Protein AF-A0A7R9PSK3-F1 (afdb_monomer_lite)

Secondary structure (DSSP, 8-state):
---------------------------------------TT--------------HHHHSPPPPHHHHHHHHHHHHHHHHHTHHHHHHTT-HHHHHHHHHHHHHHS-HHHHHHHHHHHHHTHHHHHHHHHHHHHHHHHHHTT-SPPPTTS--SS-HHHHHHHHHHHHHHHHHT-GGGHHHHHHHHHH-S---HHHHHHHHHHHHSTTTHHHHHHHHHHHHHH-GGGHHHHHHHHHHGGG-SSHHHHHHHHHHHHHHHHT--

Organism: Timema genevievae (NCBI:txid629358)

Foldseek 3Di:
DDDDDDDDPPPDDPPPPPDDPDDDDDDDDDDDDDDDDDDPDDPPPPPPPPPPPPPVVVVDDPDDPVVVVVVVLVVLVVLLVCCVVCVVVVNNVVSLVVLLVCLQQDDPVSVVSSLVSCLVCVPVCVVSLLSNLVSLVCVLVPVDDHPPVSDDPDRSVVSNQVSLLSSLVSLLVDPVSLVVNLVSLLSRPDQDPVNLVVLLVQCLDPVRVLSSLVSLLVCLVNPVVCNVVSLVSLVVQCPHPDPVSNVSSVVSVVVVVVPDD

Radius of gyration: 31.49 Å; chains: 1; bounding box: 76×63×96 Å

InterPro domains:
  IPR021850 Symplekin/Pta1 [PTHR15245] (22-257)

Structure (mmCIF, N/CA/C/O backbone):
data_AF-A0A7R9PSK3-F1
#
_entry.id   AF-A0A7R9PSK3-F1
#
loop_
_atom_site.group_PDB
_atom_site.id
_atom_site.type_symbol
_atom_site.label_atom_id
_atom_site.label_alt_id
_atom_site.label_comp_id
_atom_site.label_asym_id
_atom_site.label_entity_id
_atom_site.label_seq_id
_atom_site.pdbx_PDB_ins_code
_atom_site.Cartn_x
_atom_site.Cartn_y
_atom_site.Cartn_z
_atom_site.occupancy
_atom_site.B_iso_or_equiv
_atom_site.auth_seq_id
_atom_site.auth_comp_id
_atom_site.auth_asym_id
_atom_site.auth_atom_id
_atom_site.pdbx_PDB_model_num
ATOM 1 N N . MET A 1 1 ? 3.365 -49.401 -71.410 1.00 36.75 1 MET A N 1
ATOM 2 C CA . MET A 1 1 ? 4.688 -49.203 -72.045 1.00 36.75 1 MET A CA 1
ATOM 3 C C . MET A 1 1 ? 4.813 -47.707 -72.251 1.00 36.75 1 MET A C 1
ATOM 5 O O . MET A 1 1 ? 3.937 -47.178 -72.909 1.00 36.75 1 MET A O 1
ATOM 9 N N . SER A 1 2 ? 5.701 -46.922 -71.661 1.00 36.97 2 SER A N 1
ATOM 10 C CA . SER A 1 2 ? 7.010 -47.064 -71.005 1.00 36.97 2 SER A CA 1
ATOM 11 C C . SER A 1 2 ? 7.086 -45.846 -70.053 1.00 36.97 2 SER A C 1
ATOM 13 O O . SER A 1 2 ? 6.572 -44.799 -70.428 1.00 36.97 2 SER A O 1
ATOM 15 N N . SER A 1 3 ? 7.407 -45.943 -68.760 1.00 32.38 3 SER A N 1
ATOM 16 C CA . SER A 1 3 ? 8.751 -46.052 -68.151 1.00 32.38 3 SER A CA 1
ATOM 17 C C . SER A 1 3 ? 9.783 -45.046 -68.683 1.00 32.38 3 SER A C 1
ATOM 19 O O . SER A 1 3 ? 9.882 -44.896 -69.898 1.00 32.38 3 SER A O 1
ATOM 21 N N . MET A 1 4 ? 10.580 -44.501 -67.745 1.00 33.00 4 MET A N 1
ATOM 22 C CA . MET A 1 4 ? 11.630 -43.461 -67.829 1.00 33.00 4 MET A CA 1
ATOM 23 C C . MET A 1 4 ? 11.127 -42.009 -67.758 1.00 33.00 4 MET A C 1
ATOM 25 O O . MET A 1 4 ? 10.227 -41.638 -68.491 1.00 33.00 4 MET A O 1
ATOM 29 N N . GLU A 1 5 ? 11.666 -41.105 -66.942 1.00 33.09 5 GLU A N 1
ATOM 30 C CA . GLU A 1 5 ? 12.711 -41.155 -65.912 1.00 33.09 5 GLU A CA 1
ATOM 31 C C . GLU A 1 5 ? 12.611 -39.832 -65.127 1.00 33.09 5 GLU A C 1
ATOM 33 O O . GLU A 1 5 ? 12.232 -38.800 -65.680 1.00 33.09 5 GLU A O 1
ATOM 38 N N . ALA A 1 6 ? 12.870 -39.894 -63.824 1.00 35.78 6 ALA A N 1
ATOM 39 C CA . ALA A 1 6 ? 12.876 -38.757 -62.918 1.00 35.78 6 ALA A CA 1
ATOM 40 C C . ALA A 1 6 ? 14.222 -38.021 -63.012 1.00 35.78 6 ALA A C 1
ATOM 42 O O . ALA A 1 6 ? 15.259 -38.652 -62.821 1.00 35.78 6 ALA A O 1
ATOM 43 N N . GLU A 1 7 ? 14.202 -36.706 -63.235 1.00 32.31 7 GLU A N 1
ATOM 44 C CA . GLU A 1 7 ? 15.337 -35.832 -62.923 1.00 32.31 7 GLU A CA 1
ATOM 45 C C . GLU A 1 7 ? 14.977 -34.977 -61.704 1.00 32.31 7 GLU A C 1
ATOM 47 O O . GLU A 1 7 ? 14.039 -34.178 -61.708 1.00 32.31 7 GLU A O 1
ATOM 52 N N . ASP A 1 8 ? 15.698 -35.266 -60.625 1.00 28.78 8 ASP A N 1
ATOM 53 C CA . ASP A 1 8 ? 15.584 -34.715 -59.282 1.00 28.78 8 ASP A CA 1
ATOM 54 C C . ASP A 1 8 ? 16.579 -33.546 -59.173 1.00 28.78 8 ASP A C 1
ATOM 56 O O . ASP A 1 8 ? 17.758 -33.742 -58.872 1.00 28.78 8 ASP A O 1
ATOM 60 N N . ASP A 1 9 ? 16.134 -32.324 -59.477 1.00 32.25 9 ASP A N 1
ATOM 61 C CA . ASP A 1 9 ? 16.948 -31.113 -59.314 1.00 32.25 9 ASP A CA 1
ATOM 62 C C . ASP A 1 9 ? 17.008 -30.715 -57.828 1.00 32.25 9 ASP A C 1
ATOM 64 O O . ASP A 1 9 ? 16.232 -29.904 -57.310 1.00 32.25 9 ASP A O 1
ATOM 68 N N . GLN A 1 10 ? 17.972 -31.303 -57.115 1.00 33.53 10 GLN A N 1
ATOM 69 C CA . GLN A 1 10 ? 18.375 -30.878 -55.776 1.00 33.53 10 GLN A CA 1
ATOM 70 C C . GLN A 1 10 ? 19.062 -29.509 -55.837 1.00 33.53 10 GLN A C 1
ATOM 72 O O . GLN A 1 10 ? 20.281 -29.391 -55.975 1.00 33.53 10 GLN A O 1
ATOM 77 N N . VAL A 1 11 ? 18.279 -28.444 -55.662 1.00 37.12 11 VAL A N 1
ATOM 78 C CA . VAL A 1 11 ? 18.808 -27.106 -55.377 1.00 37.12 11 VAL A CA 1
ATOM 79 C C . VAL A 1 11 ? 19.423 -27.114 -53.975 1.00 37.12 11 VAL A C 1
ATOM 81 O O . VAL A 1 11 ? 18.730 -27.121 -52.956 1.00 37.12 11 VAL A O 1
ATOM 84 N N . ALA A 1 12 ? 20.755 -27.117 -53.929 1.00 33.47 12 ALA A N 1
ATOM 85 C CA . ALA A 1 12 ? 21.548 -26.999 -52.715 1.00 33.47 12 ALA A CA 1
ATOM 86 C C . ALA A 1 12 ? 21.216 -25.690 -51.973 1.00 33.47 12 ALA A C 1
ATOM 88 O O . ALA A 1 12 ? 21.670 -24.604 -52.329 1.00 33.47 12 ALA A O 1
ATOM 89 N N . SER A 1 13 ? 20.413 -25.794 -50.913 1.00 31.27 13 SER A N 1
ATOM 90 C CA . SER A 1 13 ? 20.170 -24.701 -49.975 1.00 31.27 13 SER A CA 1
ATOM 91 C C . SER A 1 13 ? 21.427 -24.473 -49.133 1.00 31.27 13 SER A C 1
ATOM 93 O O . SER A 1 13 ? 21.725 -25.221 -48.197 1.00 31.27 13 SER A O 1
ATOM 95 N N . THR A 1 14 ? 22.188 -23.437 -49.478 1.00 34.72 14 THR A N 1
ATOM 96 C CA . THR A 1 14 ? 23.312 -22.930 -48.689 1.00 34.72 14 THR A CA 1
ATOM 97 C C . THR A 1 14 ? 22.780 -22.405 -47.356 1.00 34.72 14 THR A C 1
ATOM 99 O O . THR A 1 14 ? 22.378 -21.251 -47.234 1.00 34.72 14 THR A O 1
ATOM 102 N N . LYS A 1 15 ? 22.746 -23.263 -46.333 1.00 34.78 15 LYS A N 1
ATOM 103 C CA . LYS A 1 15 ? 22.433 -22.864 -44.958 1.00 34.78 15 LYS A CA 1
ATOM 104 C C . LYS A 1 15 ? 23.546 -21.945 -44.449 1.00 34.78 15 LYS A C 1
ATOM 106 O O . LYS A 1 15 ? 24.572 -22.420 -43.967 1.00 34.78 15 LYS A O 1
ATOM 111 N N . SER A 1 16 ? 23.360 -20.629 -44.537 1.00 35.16 16 SER A N 1
ATOM 112 C CA . SER A 1 16 ? 24.186 -19.681 -43.790 1.00 35.16 16 SER A CA 1
ATOM 113 C C . SER A 1 16 ? 23.852 -19.830 -42.306 1.00 35.16 16 SER A C 1
ATOM 115 O O . SER A 1 16 ? 22.867 -19.279 -41.814 1.00 35.16 16 SER A O 1
ATOM 117 N N . SER A 1 17 ? 24.646 -20.629 -41.598 1.00 27.78 17 SER A N 1
ATOM 118 C CA . SER A 1 17 ? 24.577 -20.760 -40.146 1.00 27.78 17 SER A CA 1
ATOM 119 C C . SER A 1 17 ? 25.003 -19.437 -39.509 1.00 27.78 17 SER A C 1
ATOM 121 O O . SER A 1 17 ? 26.192 -19.186 -39.322 1.00 27.78 17 SER A O 1
ATOM 123 N N . VAL A 1 18 ? 24.038 -18.577 -39.186 1.00 37.03 18 VAL A N 1
ATOM 124 C CA . VAL A 1 18 ? 24.279 -17.417 -38.324 1.00 37.03 18 VAL A CA 1
ATOM 125 C C . VAL A 1 18 ? 24.543 -17.954 -36.917 1.00 37.03 18 VAL A C 1
ATOM 127 O O . VAL A 1 18 ? 23.642 -18.470 -36.260 1.00 37.0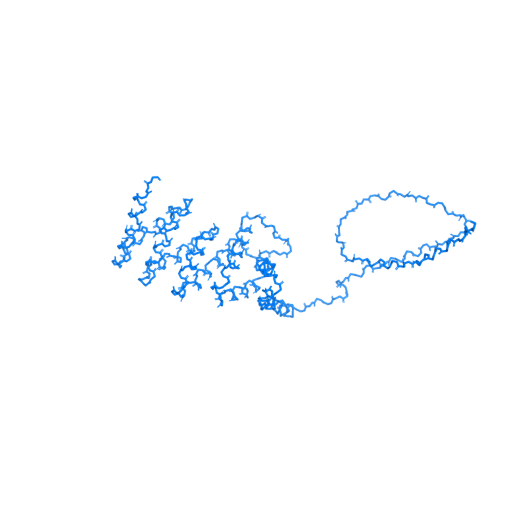3 18 VAL A O 1
ATOM 130 N N . LEU A 1 19 ? 25.802 -17.900 -36.476 1.00 35.78 19 LEU A N 1
ATOM 131 C CA . LEU A 1 19 ? 26.182 -18.228 -35.103 1.00 35.78 19 LEU A CA 1
ATOM 132 C C . LEU A 1 19 ? 25.698 -17.114 -34.167 1.00 35.78 19 LEU A C 1
ATOM 134 O O . LEU A 1 19 ? 26.188 -15.987 -34.227 1.00 35.78 19 LEU A O 1
ATOM 138 N N . ASN A 1 20 ? 24.760 -17.440 -33.280 1.00 42.28 20 ASN A N 1
ATOM 139 C CA . ASN A 1 20 ? 24.342 -16.555 -32.198 1.00 42.28 20 ASN A CA 1
ATOM 140 C C . ASN A 1 20 ? 25.484 -16.410 -31.174 1.00 42.28 20 ASN A C 1
ATOM 142 O O . ASN A 1 20 ? 25.874 -17.374 -30.520 1.00 42.28 20 ASN A O 1
ATOM 146 N N . VAL A 1 21 ? 26.011 -15.190 -31.024 1.00 44.03 21 VAL A N 1
ATOM 147 C CA . VAL A 1 21 ? 27.126 -14.825 -30.121 1.00 44.03 21 VAL A CA 1
ATOM 148 C C . VAL A 1 21 ? 26.614 -14.538 -28.702 1.00 44.03 21 VAL A C 1
ATOM 150 O O . VAL A 1 21 ? 26.966 -13.545 -28.075 1.00 44.03 21 VAL A O 1
ATOM 153 N N . VAL A 1 22 ? 25.732 -15.391 -28.185 1.00 41.25 22 VAL A N 1
ATOM 154 C CA . VAL A 1 22 ? 25.305 -15.342 -26.780 1.00 41.25 22 VAL A CA 1
ATOM 155 C C . VAL A 1 22 ? 25.319 -16.762 -26.241 1.00 41.25 22 VAL A C 1
ATOM 157 O O . VAL A 1 22 ? 24.297 -17.431 -26.159 1.00 41.25 22 VAL A O 1
ATOM 160 N N . SER A 1 23 ? 26.511 -17.234 -25.894 1.00 32.38 23 SER A N 1
ATOM 161 C CA . SER A 1 23 ? 26.663 -18.357 -24.975 1.00 32.38 23 SER A CA 1
ATOM 162 C C . SER A 1 23 ? 27.795 -18.013 -24.023 1.00 32.38 23 SER A C 1
ATOM 164 O O . SER A 1 23 ? 28.974 -18.104 -24.363 1.00 32.38 23 SER A O 1
ATOM 166 N N . GLY A 1 24 ? 27.414 -17.511 -22.852 1.00 34.38 24 GLY A N 1
ATOM 167 C CA . GLY A 1 24 ? 28.322 -17.292 -21.741 1.00 34.38 24 GLY A CA 1
ATOM 168 C C . GLY A 1 24 ? 28.568 -18.601 -20.995 1.00 34.38 24 GLY A C 1
ATOM 169 O O . GLY A 1 24 ? 27.613 -19.201 -20.531 1.00 34.38 24 GLY A O 1
ATOM 170 N N . MET A 1 25 ? 29.855 -18.947 -20.891 1.00 36.31 25 MET A N 1
ATOM 171 C CA . MET A 1 25 ? 30.561 -19.662 -19.811 1.00 36.31 25 MET A CA 1
ATOM 172 C C . MET A 1 25 ? 30.109 -21.067 -19.349 1.00 36.31 25 MET A C 1
ATOM 174 O O . MET A 1 25 ? 28.928 -21.352 -19.220 1.00 36.31 25 MET A O 1
ATOM 178 N N . MET A 1 26 ? 31.137 -21.837 -18.939 1.00 31.64 26 MET A N 1
ATOM 179 C CA . MET A 1 26 ? 31.167 -23.155 -18.257 1.00 31.64 26 MET A CA 1
ATOM 180 C C . MET A 1 26 ? 31.285 -24.336 -19.240 1.00 31.64 26 MET A C 1
ATOM 182 O O . MET A 1 26 ? 30.551 -24.385 -20.215 1.00 31.64 26 MET A O 1
ATOM 186 N N . GLU A 1 27 ? 32.208 -25.293 -19.141 1.00 30.92 27 GLU A N 1
ATOM 187 C CA . GLU A 1 27 ? 33.225 -25.693 -18.157 1.00 30.92 27 GLU A CA 1
ATOM 188 C C . GLU A 1 27 ? 34.306 -26.511 -18.904 1.00 30.92 27 GLU A C 1
ATOM 190 O O . GLU A 1 27 ? 34.103 -26.935 -20.043 1.00 30.92 27 GLU A O 1
ATOM 195 N N . ASP A 1 28 ? 35.471 -26.664 -18.275 1.00 39.62 28 ASP A N 1
ATOM 196 C CA . ASP A 1 28 ? 36.628 -27.430 -18.749 1.00 39.62 28 ASP A CA 1
ATOM 197 C C . ASP A 1 28 ? 36.292 -28.929 -18.757 1.00 39.62 28 ASP A C 1
ATOM 199 O O . ASP A 1 28 ? 35.977 -29.481 -17.705 1.00 39.62 28 ASP A O 1
ATOM 203 N N . ASP A 1 29 ? 36.341 -29.589 -19.920 1.00 31.14 29 ASP A N 1
ATOM 204 C CA . ASP A 1 29 ? 36.373 -31.048 -19.941 1.00 31.14 29 ASP A CA 1
ATOM 205 C C . ASP A 1 29 ? 37.148 -31.630 -21.134 1.00 31.14 29 ASP A C 1
ATOM 207 O O . ASP A 1 29 ? 37.155 -31.134 -22.265 1.00 31.14 29 ASP A O 1
ATOM 211 N N . SER A 1 30 ? 37.867 -32.691 -20.802 1.00 35.06 30 SER A N 1
ATOM 212 C CA . SER A 1 30 ? 38.976 -33.324 -21.512 1.00 35.06 30 SER A CA 1
ATOM 213 C C . SER A 1 30 ? 38.680 -33.790 -22.953 1.00 35.06 30 SER A C 1
ATOM 215 O O . SER A 1 30 ? 37.815 -34.620 -23.226 1.00 35.06 30 SER A O 1
ATOM 217 N N . LEU A 1 31 ? 39.479 -33.309 -23.915 1.00 37.31 31 LEU A N 1
ATOM 218 C CA . LEU A 1 31 ? 39.417 -33.730 -25.321 1.00 37.31 31 LEU A CA 1
ATOM 219 C C . LEU A 1 31 ? 40.191 -35.037 -25.555 1.00 37.31 31 LEU A C 1
ATOM 221 O O . LEU A 1 31 ? 41.418 -35.039 -25.661 1.00 37.31 31 LEU A O 1
ATOM 225 N N . ALA A 1 32 ? 39.460 -36.137 -25.736 1.00 39.03 32 ALA A N 1
ATOM 226 C CA . ALA A 1 32 ? 39.973 -37.349 -26.367 1.00 39.03 32 ALA A CA 1
ATOM 227 C C . ALA A 1 32 ? 40.312 -37.078 -27.848 1.00 39.03 32 ALA A C 1
ATOM 229 O O . ALA A 1 32 ? 39.442 -36.791 -28.675 1.00 39.03 32 ALA A O 1
ATOM 230 N N . THR A 1 33 ? 41.592 -37.169 -28.203 1.00 36.59 33 THR A N 1
ATOM 231 C CA . THR A 1 33 ? 42.108 -36.976 -29.563 1.00 36.59 33 THR A CA 1
ATOM 232 C C . THR A 1 33 ? 41.767 -38.172 -30.457 1.00 36.59 33 THR A C 1
ATOM 234 O O . THR A 1 33 ? 42.410 -39.216 -30.389 1.00 36.59 33 THR A O 1
ATOM 237 N N . LYS A 1 34 ? 40.790 -38.020 -31.362 1.00 43.22 34 LYS A N 1
ATOM 238 C CA . LYS A 1 34 ? 40.667 -38.895 -32.543 1.00 43.22 34 LYS A CA 1
ATOM 239 C C . LYS A 1 34 ? 41.753 -38.512 -33.553 1.00 43.22 34 LYS A C 1
ATOM 241 O O . LYS A 1 34 ? 41.723 -37.421 -34.118 1.00 43.22 34 LYS A O 1
ATOM 246 N N . THR A 1 35 ? 42.727 -39.391 -33.764 1.00 42.72 35 THR A N 1
ATOM 247 C CA . THR A 1 35 ? 43.802 -39.224 -34.749 1.00 42.72 35 THR A CA 1
ATOM 248 C C . THR A 1 35 ? 43.324 -39.620 -36.148 1.00 42.72 35 THR A C 1
ATOM 250 O O . THR A 1 35 ? 43.205 -40.797 -36.473 1.00 42.72 35 THR A O 1
ATOM 253 N N . THR A 1 36 ? 43.072 -38.629 -37.005 1.00 51.38 36 THR A N 1
ATOM 254 C CA . THR A 1 36 ? 42.940 -38.838 -38.456 1.00 51.38 36 THR A CA 1
ATOM 255 C C . THR A 1 36 ? 44.338 -38.920 -39.069 1.00 51.38 36 THR A C 1
ATOM 257 O O . THR A 1 36 ? 45.117 -37.973 -38.968 1.00 51.38 36 THR A O 1
ATOM 260 N N . LEU A 1 37 ? 44.668 -40.054 -39.689 1.00 46.62 37 LEU A N 1
ATOM 261 C CA . LEU A 1 37 ? 45.938 -40.276 -40.385 1.00 46.62 37 LEU A CA 1
ATOM 262 C C . LEU A 1 37 ? 45.916 -39.578 -41.755 1.00 46.62 37 LEU A C 1
ATOM 264 O O . LEU A 1 37 ? 45.047 -39.858 -42.577 1.00 46.62 37 LEU A O 1
ATOM 268 N N . LEU A 1 38 ? 46.870 -38.674 -41.996 1.00 61.16 38 LEU A N 1
ATOM 269 C CA . LEU A 1 38 ? 47.087 -38.004 -43.286 1.00 61.16 38 LEU A CA 1
ATOM 270 C C . LEU A 1 38 ? 48.344 -38.575 -43.978 1.00 61.16 38 LEU A C 1
ATOM 272 O O . LEU A 1 38 ? 49.265 -39.004 -43.277 1.00 61.16 38 LEU A O 1
ATOM 276 N N . PRO A 1 39 ? 48.422 -38.576 -45.324 1.00 48.56 39 PRO A N 1
ATOM 277 C CA . PRO A 1 39 ? 49.557 -39.136 -46.057 1.00 48.56 39 PRO A CA 1
ATOM 278 C C . PRO A 1 39 ? 50.849 -38.346 -45.810 1.00 48.56 39 PRO A C 1
ATOM 280 O O . PRO A 1 39 ? 50.841 -37.116 -45.711 1.00 48.56 39 PRO A O 1
ATOM 283 N N . ALA A 1 40 ? 51.978 -39.053 -45.744 1.00 48.41 40 ALA A N 1
ATOM 284 C CA . ALA A 1 40 ? 53.296 -38.455 -45.564 1.00 48.41 40 ALA A CA 1
ATOM 285 C C . ALA A 1 40 ? 53.686 -37.609 -46.791 1.00 48.41 40 ALA A C 1
ATOM 287 O O . ALA A 1 40 ? 53.838 -38.138 -47.889 1.00 48.41 40 ALA A O 1
ATOM 288 N N . GLY A 1 41 ? 53.859 -36.296 -46.599 1.00 58.38 41 GLY A N 1
ATOM 289 C CA . GLY A 1 41 ? 54.442 -35.402 -47.609 1.00 58.38 41 GLY A CA 1
ATOM 290 C C . GLY A 1 41 ? 53.801 -34.020 -47.743 1.00 58.38 41 GLY A C 1
ATOM 291 O O . GLY A 1 41 ? 54.407 -33.135 -48.338 1.00 58.38 41 GLY A O 1
ATOM 292 N N . THR A 1 42 ? 52.623 -33.775 -47.165 1.00 48.31 42 THR A N 1
ATOM 293 C CA . THR A 1 42 ? 51.956 -32.463 -47.258 1.00 48.31 42 THR A CA 1
ATOM 294 C C . THR A 1 42 ? 51.924 -31.786 -45.889 1.00 48.31 42 THR A C 1
ATOM 296 O O . THR A 1 42 ? 51.020 -32.003 -45.087 1.00 48.31 42 THR A O 1
ATOM 299 N N . SER A 1 43 ? 52.919 -30.943 -45.597 1.00 54.50 43 SER A N 1
ATOM 300 C CA . SER A 1 43 ? 52.863 -30.040 -44.439 1.00 54.50 43 SER A CA 1
ATOM 301 C C . SER A 1 43 ? 51.914 -28.883 -44.753 1.00 54.50 43 SER A C 1
ATOM 303 O O . SER A 1 43 ? 52.330 -27.768 -45.066 1.00 54.50 43 SER A O 1
ATOM 305 N N . VAL A 1 44 ? 50.607 -29.148 -44.710 1.00 51.78 44 VAL A N 1
ATOM 306 C CA . VAL A 1 44 ? 49.617 -28.076 -44.624 1.00 51.78 44 VAL A CA 1
ATOM 307 C C . VAL A 1 44 ? 49.666 -27.600 -43.182 1.00 51.78 44 VAL A C 1
ATOM 309 O O . VAL A 1 44 ? 49.054 -28.202 -42.302 1.00 51.78 44 VAL A O 1
ATOM 312 N N . LYS A 1 45 ? 50.443 -26.544 -42.913 1.00 51.84 45 LYS A N 1
ATOM 313 C CA . LYS A 1 45 ? 50.343 -25.831 -41.637 1.00 51.84 45 LYS A CA 1
ATOM 314 C C . LYS A 1 45 ? 48.864 -25.475 -41.465 1.00 51.84 45 LYS A C 1
ATOM 316 O O . LYS A 1 45 ? 48.357 -24.716 -42.294 1.00 51.84 45 LYS A O 1
ATOM 321 N N . PRO A 1 46 ? 48.148 -25.995 -40.452 1.00 52.56 46 PRO A N 1
ATOM 322 C CA . PRO A 1 46 ? 46.793 -25.546 -40.218 1.00 52.56 46 PRO A CA 1
ATOM 323 C C . PRO A 1 46 ? 46.913 -24.077 -39.835 1.00 52.56 46 PRO A C 1
ATOM 325 O O . PRO A 1 46 ? 47.402 -23.748 -38.750 1.00 52.56 46 PRO A O 1
ATOM 328 N N . VAL A 1 47 ? 46.514 -23.177 -40.736 1.00 50.84 47 VAL A N 1
ATOM 329 C CA . VAL A 1 47 ? 46.290 -21.781 -40.382 1.00 50.84 47 VAL A CA 1
ATOM 330 C C . VAL A 1 47 ? 45.072 -21.808 -39.474 1.00 50.84 47 VAL A C 1
ATOM 332 O O . VAL A 1 47 ? 43.935 -21.652 -39.906 1.00 50.84 47 VAL A O 1
ATOM 335 N N . LYS A 1 48 ? 45.310 -22.071 -38.186 1.00 55.94 48 LYS A N 1
ATOM 336 C CA . LYS A 1 48 ? 44.362 -21.773 -37.126 1.00 55.94 48 LYS A CA 1
ATOM 337 C C . LYS A 1 48 ? 44.243 -20.257 -37.134 1.00 55.94 48 LYS A C 1
ATOM 339 O O . LYS A 1 48 ? 44.961 -19.571 -36.407 1.00 55.94 48 LYS A O 1
ATOM 344 N N . GLN A 1 49 ? 43.377 -19.723 -37.991 1.00 58.28 49 GLN A N 1
ATOM 345 C CA . GLN A 1 49 ? 42.834 -18.395 -37.788 1.00 58.28 49 GLN A CA 1
ATOM 346 C C . GLN A 1 49 ? 42.087 -18.489 -36.461 1.00 58.28 49 GLN A C 1
ATOM 34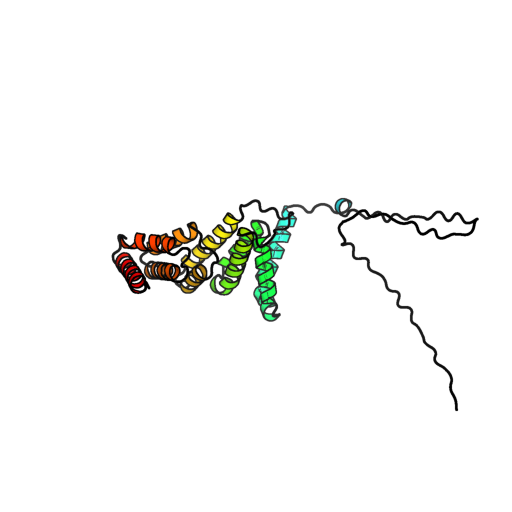8 O O . GLN A 1 49 ? 40.927 -18.882 -36.399 1.00 58.28 49 GLN A O 1
ATOM 353 N N . ARG A 1 50 ? 42.803 -18.225 -35.363 1.00 57.38 50 ARG A N 1
ATOM 354 C CA . ARG A 1 50 ? 42.184 -17.865 -34.097 1.00 57.38 50 ARG A CA 1
ATOM 355 C C . ARG A 1 50 ? 41.338 -16.655 -34.446 1.00 57.38 50 ARG A C 1
ATOM 357 O O . ARG A 1 50 ? 41.886 -15.566 -34.607 1.00 57.38 50 ARG A O 1
ATOM 364 N N . ILE A 1 51 ? 40.039 -16.864 -34.636 1.00 60.75 51 ILE A N 1
ATOM 365 C CA . ILE A 1 51 ? 39.071 -15.780 -34.637 1.00 60.75 51 ILE A CA 1
ATOM 366 C C . ILE A 1 51 ? 39.304 -15.117 -33.286 1.00 60.75 51 ILE A C 1
ATOM 368 O O . ILE A 1 51 ? 38.987 -15.691 -32.245 1.00 60.75 51 ILE A O 1
ATOM 372 N N . LYS A 1 52 ? 40.009 -13.980 -33.286 1.00 62.88 52 LYS A N 1
ATOM 373 C CA . LYS A 1 52 ? 40.168 -13.164 -32.092 1.00 62.88 52 LYS A CA 1
ATOM 374 C C . LYS A 1 52 ? 38.748 -12.756 -31.755 1.00 62.88 52 LYS A C 1
ATOM 376 O O . LYS A 1 52 ? 38.175 -11.929 -32.456 1.00 62.88 52 LYS A O 1
ATOM 381 N N . THR A 1 53 ? 38.153 -13.418 -30.769 1.00 64.88 53 THR A N 1
ATOM 382 C CA . THR A 1 53 ? 36.852 -13.044 -30.235 1.00 64.88 53 THR A CA 1
ATOM 383 C C . THR A 1 53 ? 36.989 -11.595 -29.809 1.00 64.88 53 THR A C 1
ATOM 385 O O . THR A 1 53 ? 37.712 -11.297 -28.856 1.00 64.88 53 THR A O 1
ATOM 388 N N . LEU A 1 54 ? 36.410 -10.697 -30.602 1.00 60.91 54 LEU A N 1
ATOM 389 C CA . LEU A 1 54 ? 36.470 -9.269 -30.364 1.00 60.91 54 LEU A CA 1
ATOM 390 C C . LEU A 1 54 ? 35.829 -9.027 -29.003 1.00 60.91 54 LEU A C 1
ATOM 392 O O . LEU A 1 54 ? 34.631 -9.249 -28.825 1.00 60.91 54 LEU A O 1
ATOM 396 N N . LYS A 1 55 ? 36.635 -8.637 -28.017 1.00 67.75 55 LYS A N 1
ATOM 397 C CA . LYS A 1 55 ? 36.105 -8.259 -26.715 1.00 67.75 55 LYS A CA 1
ATOM 398 C C . LYS A 1 55 ? 35.374 -6.944 -26.921 1.00 67.75 55 LYS A C 1
ATOM 400 O O . LYS A 1 55 ? 36.000 -5.928 -27.199 1.00 67.75 55 LYS A O 1
ATOM 405 N N . LEU A 1 56 ? 34.048 -6.974 -26.816 1.00 66.56 56 LEU A N 1
ATOM 406 C CA . LEU A 1 56 ? 33.206 -5.792 -27.020 1.00 66.56 56 LEU A CA 1
ATOM 407 C C . LEU A 1 56 ? 33.657 -4.625 -26.130 1.00 66.56 56 LEU A C 1
ATOM 409 O O . LEU A 1 56 ? 33.702 -3.498 -26.602 1.00 66.56 56 LEU A O 1
ATOM 413 N N . SER A 1 57 ? 34.139 -4.913 -24.916 1.00 68.19 57 SER A N 1
ATOM 414 C CA . SER A 1 57 ? 34.730 -3.931 -23.997 1.00 68.19 57 SER A CA 1
ATOM 415 C C . SER A 1 57 ? 35.941 -3.168 -24.552 1.00 68.19 57 SER A C 1
ATOM 417 O O . SER A 1 57 ? 36.236 -2.084 -24.068 1.00 68.19 57 SER A O 1
ATOM 419 N N . GLU A 1 58 ? 36.664 -3.723 -25.530 1.00 69.00 58 GLU A N 1
ATOM 420 C CA . GLU A 1 58 ? 37.825 -3.081 -26.166 1.00 69.00 58 GLU A CA 1
ATOM 421 C C . GLU A 1 58 ? 37.419 -2.187 -27.354 1.00 69.00 58 GLU A C 1
ATOM 423 O O . GLU A 1 58 ? 38.205 -1.349 -27.786 1.00 69.00 58 GLU A O 1
ATOM 428 N N . ILE A 1 59 ? 36.196 -2.343 -27.878 1.00 69.00 59 ILE A N 1
ATOM 429 C CA . ILE A 1 59 ? 35.708 -1.649 -29.085 1.00 69.00 59 ILE A CA 1
ATOM 430 C C . ILE A 1 59 ? 34.630 -0.614 -28.740 1.00 69.00 59 ILE A C 1
ATOM 432 O O . ILE A 1 59 ? 34.503 0.407 -29.417 1.00 69.00 59 ILE A O 1
ATOM 436 N N . THR A 1 60 ? 33.858 -0.841 -27.678 1.00 75.88 60 THR A N 1
ATOM 437 C CA . THR A 1 60 ? 32.802 0.072 -27.238 1.00 75.88 60 THR A CA 1
ATOM 438 C C . THR A 1 60 ? 33.315 1.013 -26.159 1.00 75.88 60 THR A C 1
ATOM 440 O O . THR A 1 60 ? 33.850 0.568 -25.145 1.00 75.88 60 THR A O 1
ATOM 443 N N . ARG A 1 61 ? 33.090 2.318 -26.333 1.00 76.94 61 ARG A N 1
ATOM 444 C CA . ARG A 1 61 ? 33.248 3.282 -25.239 1.00 76.94 61 ARG A CA 1
ATOM 445 C C . ARG A 1 61 ? 32.072 3.111 -24.271 1.00 76.94 61 ARG A C 1
ATOM 447 O O . ARG A 1 61 ? 30.943 3.022 -24.758 1.00 76.94 61 ARG A O 1
ATOM 454 N N . PRO A 1 62 ? 32.303 3.055 -22.946 1.00 76.25 62 PRO A N 1
ATOM 455 C CA . PRO A 1 62 ? 31.204 3.078 -21.993 1.00 76.25 62 PRO A CA 1
ATOM 456 C C . PRO A 1 62 ? 30.399 4.357 -22.223 1.00 76.25 62 PRO A C 1
ATOM 458 O O . PRO A 1 62 ? 30.967 5.428 -22.451 1.00 76.25 62 PRO A O 1
ATOM 461 N N . LEU A 1 63 ? 29.079 4.207 -22.249 1.00 77.75 63 LEU A N 1
ATOM 462 C CA . LEU A 1 63 ? 28.178 5.330 -22.430 1.00 77.75 63 LEU A CA 1
ATOM 463 C C . LEU A 1 63 ? 28.240 6.218 -21.178 1.00 77.75 63 LEU A C 1
ATOM 465 O O . LEU A 1 63 ? 28.412 5.711 -20.069 1.00 77.75 63 LEU A O 1
ATOM 469 N N . ASP A 1 64 ? 28.141 7.533 -21.367 1.00 86.69 64 ASP A N 1
ATOM 470 C CA . ASP A 1 64 ? 28.161 8.476 -20.253 1.00 86.69 64 ASP A CA 1
ATOM 471 C C . ASP A 1 64 ? 26.938 8.268 -19.349 1.00 86.69 64 ASP A C 1
ATOM 473 O O . ASP A 1 64 ? 25.834 8.024 -19.849 1.00 86.69 64 ASP A O 1
ATOM 477 N N . VAL A 1 65 ? 27.133 8.375 -18.033 1.00 84.19 65 VAL A N 1
ATOM 478 C CA . VAL A 1 65 ? 26.125 8.019 -17.019 1.00 84.19 65 VAL A CA 1
ATOM 479 C C . VAL A 1 65 ? 24.853 8.859 -17.190 1.00 84.19 65 VAL A C 1
ATOM 481 O O . VAL A 1 65 ? 23.736 8.350 -17.116 1.00 84.19 65 VAL A O 1
ATOM 484 N N . GLU A 1 66 ? 24.997 10.135 -17.546 1.00 86.19 66 GLU A N 1
ATOM 485 C CA . GLU A 1 66 ? 23.847 11.007 -17.798 1.00 86.19 66 GLU A CA 1
ATOM 486 C C . GLU A 1 66 ? 23.051 10.571 -19.031 1.00 86.19 66 GLU A C 1
ATOM 488 O O . GLU A 1 66 ? 21.818 10.634 -19.069 1.00 86.19 66 GLU A O 1
ATOM 493 N N . THR A 1 67 ? 23.750 10.124 -20.074 1.00 85.88 67 THR A N 1
ATOM 494 C CA . THR A 1 67 ? 23.097 9.641 -21.291 1.00 85.88 67 THR A CA 1
ATOM 495 C C . THR A 1 67 ? 22.436 8.284 -21.078 1.00 85.88 67 THR A C 1
ATOM 497 O O . THR A 1 67 ? 21.342 8.078 -21.609 1.00 85.88 67 THR A O 1
ATOM 500 N N . THR A 1 68 ? 23.019 7.397 -20.262 1.00 84.69 68 THR A N 1
ATOM 501 C CA . THR A 1 68 ? 22.377 6.133 -19.873 1.00 84.69 68 THR A CA 1
ATOM 502 C C . THR A 1 68 ? 21.108 6.381 -19.074 1.00 84.69 68 THR A C 1
ATOM 504 O O . THR A 1 68 ? 20.079 5.789 -19.394 1.00 84.69 68 THR A O 1
ATOM 507 N N . ASP A 1 69 ? 21.138 7.300 -18.108 1.00 85.94 69 ASP A N 1
ATOM 508 C CA . ASP A 1 69 ? 19.976 7.606 -17.270 1.00 85.94 69 ASP A CA 1
ATOM 509 C C . ASP A 1 69 ? 18.861 8.257 -18.090 1.00 85.94 69 ASP A C 1
ATOM 511 O O . ASP A 1 69 ? 17.701 7.856 -18.006 1.00 85.94 69 ASP A O 1
ATOM 515 N N . ARG A 1 70 ? 19.203 9.181 -18.996 1.00 89.19 70 ARG A N 1
ATOM 516 C CA . ARG A 1 70 ? 18.229 9.783 -19.919 1.00 89.19 70 ARG A CA 1
ATOM 517 C C . ARG A 1 70 ? 17.580 8.742 -20.831 1.00 89.19 70 ARG A C 1
ATOM 519 O O . ARG A 1 70 ? 16.368 8.786 -21.055 1.00 89.19 70 ARG A O 1
ATOM 526 N N . MET A 1 71 ? 18.369 7.812 -21.372 1.00 88.69 71 MET A N 1
ATOM 527 C CA . MET A 1 71 ? 17.854 6.718 -22.202 1.00 88.69 71 MET A CA 1
ATOM 528 C C . MET A 1 71 ? 16.978 5.756 -21.394 1.00 88.69 71 MET A C 1
ATOM 530 O O . MET A 1 71 ? 15.933 5.326 -21.891 1.00 88.69 71 MET A O 1
ATOM 534 N N . LEU A 1 72 ? 17.362 5.452 -20.154 1.00 89.31 72 LEU A N 1
ATOM 535 C CA . LEU A 1 72 ? 16.607 4.601 -19.240 1.00 89.31 72 LEU A CA 1
ATOM 536 C C . LEU A 1 72 ? 15.242 5.220 -18.924 1.00 89.31 72 LEU A C 1
ATOM 538 O O . LEU A 1 72 ? 14.212 4.610 -19.219 1.00 89.31 72 LEU A O 1
ATOM 542 N N . THR A 1 73 ? 15.222 6.458 -18.430 1.00 88.69 73 THR A N 1
ATOM 543 C CA . THR A 1 73 ? 13.994 7.198 -18.113 1.00 88.69 73 THR A CA 1
ATOM 544 C C . THR A 1 73 ? 13.097 7.327 -19.340 1.00 88.69 73 THR A C 1
ATOM 546 O O . THR A 1 73 ? 11.903 7.032 -19.268 1.00 88.69 73 THR A O 1
ATOM 549 N N . GLY A 1 74 ? 13.664 7.667 -20.503 1.00 90.25 74 GLY A N 1
ATOM 550 C CA . GLY A 1 74 ? 12.916 7.748 -21.759 1.00 90.25 74 GLY A CA 1
ATOM 551 C C . GLY A 1 74 ? 12.295 6.415 -22.191 1.00 90.25 74 GLY A C 1
ATOM 552 O O . GLY A 1 74 ? 11.196 6.403 -22.746 1.00 90.25 74 GLY A O 1
ATOM 553 N N . SER A 1 75 ? 12.958 5.291 -21.917 1.00 91.62 75 SER A N 1
ATOM 554 C CA . SER A 1 75 ? 12.438 3.952 -22.223 1.00 91.62 75 SER A CA 1
ATOM 555 C C . SER A 1 75 ? 11.275 3.576 -21.305 1.00 91.62 75 SER A C 1
ATOM 557 O O . SER A 1 75 ? 10.248 3.097 -21.782 1.00 91.62 75 SER A O 1
ATOM 559 N N . ILE A 1 76 ? 11.387 3.868 -20.008 1.00 92.50 76 ILE A N 1
ATOM 560 C CA . ILE A 1 76 ? 10.327 3.610 -19.021 1.00 92.50 76 ILE A CA 1
ATOM 561 C C . ILE A 1 76 ? 9.083 4.427 -19.348 1.00 92.50 76 ILE A C 1
ATOM 563 O O . ILE A 1 76 ? 7.993 3.872 -19.442 1.00 92.50 76 ILE A O 1
ATOM 567 N N . HIS A 1 77 ? 9.244 5.718 -19.640 1.00 92.62 77 HIS A N 1
ATOM 568 C CA . HIS A 1 77 ? 8.133 6.582 -20.034 1.00 92.62 77 HIS A CA 1
ATOM 569 C C . HIS A 1 77 ? 7.382 6.053 -21.261 1.00 92.62 77 HIS A C 1
ATOM 571 O O . HIS A 1 77 ? 6.154 6.130 -21.310 1.00 92.62 77 HIS A O 1
ATOM 577 N N . ARG A 1 78 ? 8.092 5.485 -22.246 1.00 91.12 78 ARG A N 1
ATOM 578 C CA . ARG A 1 78 ? 7.458 4.852 -23.414 1.00 91.12 78 ARG A CA 1
ATOM 579 C C . ARG A 1 78 ? 6.637 3.627 -23.013 1.00 91.12 78 ARG A C 1
ATOM 581 O O . ARG A 1 78 ? 5.505 3.502 -23.464 1.00 91.12 78 ARG A O 1
ATOM 588 N N . ILE A 1 79 ? 7.166 2.766 -22.140 1.00 91.81 79 ILE A N 1
ATOM 589 C CA . ILE A 1 79 ? 6.455 1.573 -21.644 1.00 91.81 79 ILE A CA 1
ATOM 590 C C . ILE A 1 79 ? 5.200 1.970 -20.851 1.00 91.81 79 ILE A C 1
ATOM 592 O O . ILE A 1 79 ? 4.130 1.390 -21.049 1.00 91.81 79 ILE A O 1
ATOM 596 N N . LEU A 1 80 ? 5.307 2.981 -19.986 1.00 90.31 80 LEU A N 1
ATOM 597 C CA . LEU A 1 80 ? 4.188 3.474 -19.180 1.00 90.31 80 LEU A CA 1
ATOM 598 C C . LEU A 1 80 ? 3.093 4.098 -20.061 1.00 90.31 80 LEU A C 1
ATOM 600 O O . LEU A 1 80 ? 1.917 3.772 -19.909 1.00 90.31 80 LEU A O 1
ATOM 604 N N . ARG A 1 81 ? 3.468 4.916 -21.055 1.00 90.00 81 ARG A N 1
ATOM 605 C CA . ARG A 1 81 ? 2.521 5.560 -21.988 1.00 90.00 81 ARG A CA 1
ATOM 606 C C . ARG A 1 81 ? 1.871 4.602 -22.989 1.00 90.00 81 ARG A C 1
ATOM 608 O O . ARG A 1 81 ? 0.804 4.923 -23.505 1.00 90.00 81 ARG A O 1
ATOM 615 N N . ALA A 1 82 ? 2.439 3.418 -23.214 1.00 90.31 82 ALA A N 1
ATOM 616 C CA . ALA A 1 82 ? 1.895 2.396 -24.115 1.00 90.31 82 ALA A CA 1
ATOM 617 C C . ALA A 1 82 ? 0.611 1.706 -23.595 1.00 90.31 82 ALA A C 1
ATOM 619 O O . ALA A 1 82 ? 0.216 0.660 -24.100 1.00 90.31 82 ALA A O 1
ATOM 620 N N . GLU A 1 83 ? -0.060 2.268 -22.587 1.00 87.44 83 GLU A N 1
ATOM 621 C CA . GLU A 1 83 ? -1.294 1.751 -21.985 1.00 87.44 83 GLU A CA 1
ATOM 622 C C . GLU A 1 83 ? -2.400 1.482 -22.998 1.00 87.44 83 GLU A C 1
ATOM 624 O O . GLU A 1 83 ? -2.927 0.372 -23.073 1.00 87.44 83 GLU A O 1
ATOM 629 N N . ARG A 1 84 ? -2.722 2.494 -23.804 1.00 87.19 84 ARG A N 1
ATOM 630 C CA . ARG A 1 84 ? -3.801 2.397 -24.788 1.00 87.19 84 ARG A CA 1
ATOM 631 C C . ARG A 1 84 ? -3.445 1.408 -25.889 1.00 87.19 84 ARG A C 1
ATOM 633 O O . ARG A 1 84 ? -4.265 0.568 -26.237 1.00 87.19 84 ARG A O 1
ATOM 640 N N . GLU A 1 85 ? -2.220 1.479 -26.399 1.00 89.19 85 GLU A N 1
ATOM 641 C CA . GLU A 1 85 ? -1.730 0.591 -27.459 1.00 89.19 85 GLU A CA 1
ATOM 642 C C . GLU A 1 85 ? -1.710 -0.874 -27.005 1.00 89.19 85 GLU A C 1
ATOM 644 O O . GLU A 1 85 ? -2.179 -1.751 -27.728 1.00 89.19 85 GLU A O 1
ATOM 649 N N . ALA A 1 86 ? -1.259 -1.140 -25.776 1.00 89.06 86 ALA A N 1
ATOM 650 C CA . ALA A 1 86 ? -1.273 -2.478 -25.197 1.00 89.06 86 ALA A CA 1
ATOM 651 C C . ALA A 1 86 ? -2.697 -3.004 -24.969 1.00 89.06 86 ALA A C 1
ATOM 653 O O . ALA A 1 86 ? -2.938 -4.196 -25.170 1.00 89.06 86 ALA A O 1
ATOM 654 N N . ALA A 1 87 ? -3.638 -2.127 -24.597 1.00 87.56 87 ALA A N 1
ATOM 655 C CA . ALA A 1 87 ? -5.047 -2.481 -24.462 1.00 87.56 87 ALA A CA 1
ATOM 656 C C . ALA A 1 87 ? -5.676 -2.848 -25.811 1.00 87.56 87 ALA A C 1
ATOM 658 O O . ALA A 1 87 ? -6.319 -3.891 -25.910 1.00 87.56 87 ALA A O 1
ATOM 659 N N . PHE A 1 88 ? -5.430 -2.061 -26.864 1.00 89.81 88 PHE A N 1
ATOM 660 C CA . PHE A 1 88 ? -5.897 -2.385 -28.217 1.00 89.81 88 PHE A CA 1
ATOM 661 C C . PHE A 1 88 ? -5.258 -3.663 -28.769 1.00 89.81 88 PHE A C 1
ATOM 663 O O . PHE A 1 88 ? -5.928 -4.440 -29.443 1.00 89.81 88 PHE A O 1
ATOM 670 N N . GLY A 1 89 ? -3.983 -3.906 -28.461 1.00 88.88 89 GLY A N 1
ATOM 671 C CA . GLY A 1 89 ? -3.266 -5.114 -28.867 1.00 88.88 89 GLY A CA 1
ATOM 672 C C . GLY A 1 89 ? -3.561 -6.358 -28.022 1.00 88.88 89 GLY A C 1
ATOM 673 O O . GLY A 1 89 ? -3.011 -7.416 -28.314 1.00 88.88 89 GLY A O 1
ATOM 674 N N . GLY A 1 90 ? -4.368 -6.259 -26.958 1.00 90.44 90 GLY A N 1
ATOM 675 C CA . GLY A 1 90 ? -4.669 -7.380 -26.057 1.00 90.44 90 GLY A CA 1
ATOM 676 C C . GLY A 1 90 ? -3.484 -7.863 -25.205 1.00 90.44 90 GLY A C 1
ATOM 677 O O . GLY A 1 90 ? -3.565 -8.911 -24.570 1.00 90.44 90 GLY A O 1
ATOM 678 N N . VAL A 1 91 ? -2.384 -7.106 -25.154 1.00 91.88 91 VAL A N 1
ATOM 679 C CA . VAL A 1 91 ? -1.138 -7.454 -24.440 1.00 91.88 91 VAL A CA 1
ATOM 680 C C . VAL A 1 91 ? -0.985 -6.711 -23.108 1.00 91.88 91 VAL A C 1
ATOM 682 O O . VAL A 1 91 ? 0.107 -6.640 -22.537 1.00 91.88 91 VAL A O 1
ATOM 685 N N . SER A 1 92 ? -2.085 -6.177 -22.567 1.00 88.44 92 SER A N 1
ATOM 686 C CA . SER A 1 92 ? -2.100 -5.456 -21.290 1.00 88.44 92 SER A CA 1
ATOM 687 C C . SER A 1 92 ? -1.528 -6.270 -20.134 1.00 88.44 92 SER A C 1
ATOM 689 O O . SER A 1 92 ? -0.761 -5.726 -19.348 1.00 88.44 92 SER A O 1
ATOM 691 N N . SER A 1 93 ? -1.852 -7.559 -20.014 1.00 88.81 93 SER A N 1
ATOM 692 C CA . SER A 1 93 ? -1.358 -8.414 -18.919 1.00 88.81 93 SER A CA 1
ATOM 693 C C . SER A 1 93 ? 0.167 -8.570 -18.938 1.00 88.81 93 SER A C 1
ATOM 695 O O . SER A 1 93 ? 0.820 -8.509 -17.897 1.00 88.81 93 SER A O 1
ATOM 697 N N . ILE A 1 94 ? 0.751 -8.691 -20.132 1.00 90.44 94 ILE A N 1
ATOM 698 C CA . ILE A 1 94 ? 2.201 -8.774 -20.332 1.00 90.44 94 ILE A CA 1
ATOM 699 C C . ILE A 1 94 ? 2.850 -7.442 -19.952 1.00 90.44 94 ILE A C 1
ATOM 701 O O . ILE A 1 94 ? 3.855 -7.431 -19.244 1.00 90.44 94 ILE A O 1
ATOM 705 N N . ARG A 1 95 ? 2.247 -6.315 -20.355 1.00 91.56 95 ARG A N 1
ATOM 706 C CA . ARG A 1 95 ? 2.704 -4.977 -19.954 1.00 91.56 95 ARG A CA 1
ATOM 707 C C . ARG A 1 95 ? 2.699 -4.811 -18.435 1.00 91.56 95 ARG A C 1
ATOM 709 O O . ARG A 1 95 ? 3.702 -4.362 -17.893 1.00 91.56 95 ARG A O 1
ATOM 716 N N . HIS A 1 96 ? 1.619 -5.204 -17.758 1.00 90.69 96 HIS A N 1
ATOM 717 C CA . HIS A 1 96 ? 1.532 -5.147 -16.294 1.00 90.69 96 HIS A CA 1
ATOM 718 C C . HIS A 1 96 ? 2.675 -5.926 -15.648 1.00 90.69 96 HIS A C 1
ATOM 720 O O . HIS A 1 96 ? 3.404 -5.371 -14.833 1.00 90.69 96 HIS A O 1
ATOM 726 N N . LYS A 1 97 ? 2.904 -7.168 -16.091 1.00 90.62 97 LYS A N 1
ATOM 727 C CA . LYS A 1 97 ? 4.009 -7.990 -15.591 1.00 90.62 97 LYS A CA 1
ATOM 728 C C . LYS A 1 97 ? 5.367 -7.324 -15.816 1.00 90.62 97 LYS A C 1
ATOM 730 O O . LYS A 1 97 ? 6.168 -7.268 -14.892 1.00 90.62 97 LYS A O 1
ATOM 735 N N . MET A 1 98 ? 5.611 -6.780 -17.011 1.00 90.56 98 MET A N 1
ATOM 736 C CA . MET A 1 98 ? 6.854 -6.061 -17.304 1.00 90.56 98 MET A CA 1
ATOM 737 C C . MET A 1 98 ? 7.053 -4.868 -16.368 1.00 90.56 98 MET A C 1
ATOM 739 O O . MET A 1 98 ? 8.126 -4.742 -15.789 1.00 90.56 98 MET A O 1
ATOM 743 N N . ILE A 1 99 ? 6.033 -4.026 -16.181 1.00 91.69 99 ILE A N 1
ATOM 744 C CA . ILE A 1 99 ? 6.125 -2.854 -15.299 1.00 91.69 99 ILE A CA 1
ATOM 745 C C . ILE A 1 99 ? 6.389 -3.291 -13.855 1.00 91.69 99 ILE A C 1
ATOM 747 O O . ILE A 1 99 ? 7.306 -2.770 -13.229 1.00 91.69 99 ILE A O 1
ATOM 751 N N . THR A 1 100 ? 5.653 -4.280 -13.348 1.00 91.12 100 THR A N 1
ATOM 752 C CA . THR A 1 100 ? 5.826 -4.816 -11.992 1.00 91.12 100 THR A CA 1
ATOM 753 C C . THR A 1 100 ? 7.234 -5.380 -11.763 1.00 91.12 100 THR A C 1
ATOM 755 O O . THR A 1 100 ? 7.863 -5.087 -10.744 1.00 91.12 100 THR A O 1
ATOM 758 N N . THR A 1 101 ? 7.781 -6.141 -12.714 1.00 88.19 101 THR A N 1
ATOM 759 C CA . THR A 1 101 ? 9.151 -6.668 -12.618 1.00 88.19 101 THR A CA 1
ATOM 760 C C . THR A 1 101 ? 10.194 -5.556 -12.724 1.00 88.19 101 THR A C 1
ATOM 762 O O . THR A 1 101 ? 11.172 -5.553 -11.980 1.00 88.19 101 THR A O 1
ATOM 765 N N . ILE A 1 102 ? 9.997 -4.580 -13.613 1.00 89.00 102 ILE A N 1
ATOM 766 C CA . ILE A 1 102 ? 10.913 -3.443 -13.757 1.00 89.00 102 ILE A CA 1
ATOM 767 C C . ILE A 1 102 ? 10.934 -2.628 -12.460 1.00 89.00 102 ILE A C 1
ATOM 769 O O . ILE A 1 102 ? 11.999 -2.396 -11.896 1.00 89.00 102 ILE A O 1
ATOM 773 N N . ALA A 1 103 ? 9.769 -2.271 -11.930 1.00 87.75 103 ALA A N 1
ATOM 774 C CA . ALA A 1 103 ? 9.654 -1.479 -10.713 1.00 87.75 103 ALA A CA 1
ATOM 775 C C . ALA A 1 103 ? 10.259 -2.194 -9.490 1.00 87.75 103 ALA A C 1
ATOM 777 O O . ALA A 1 103 ? 10.838 -1.563 -8.610 1.00 87.75 103 ALA A O 1
ATOM 778 N N . SER A 1 104 ? 10.212 -3.524 -9.442 1.00 85.06 104 SER A N 1
ATOM 779 C CA . SER A 1 104 ? 10.745 -4.276 -8.302 1.00 85.06 104 SER A CA 1
ATOM 780 C C . SER A 1 104 ? 12.231 -4.622 -8.357 1.00 85.06 104 SER A C 1
ATOM 782 O O . SER A 1 104 ? 12.839 -4.901 -7.313 1.00 85.06 104 SER A O 1
ATOM 784 N N . THR A 1 105 ? 12.836 -4.564 -9.543 1.00 83.25 105 THR A N 1
ATOM 785 C CA . THR A 1 105 ? 14.232 -4.973 -9.760 1.00 83.25 105 THR A CA 1
ATOM 786 C C . THR A 1 105 ? 15.176 -3.838 -10.151 1.00 83.25 105 THR A C 1
ATOM 788 O O . THR A 1 105 ? 16.378 -3.960 -9.918 1.00 83.25 105 THR A O 1
ATOM 791 N N . PHE A 1 106 ? 14.670 -2.738 -10.714 1.00 82.50 106 PHE A N 1
ATOM 792 C CA . PHE A 1 106 ? 15.499 -1.630 -11.195 1.00 82.50 106 PHE A CA 1
ATOM 793 C C . PHE A 1 106 ? 15.851 -0.612 -10.097 1.00 82.50 106 PHE A C 1
ATOM 795 O O . PHE A 1 106 ? 15.436 -0.713 -8.940 1.00 82.50 106 PHE A O 1
ATOM 802 N N . ASN A 1 107 ? 16.674 0.369 -10.483 1.00 82.44 107 ASN A N 1
ATOM 803 C CA . ASN A 1 107 ? 17.180 1.430 -9.618 1.00 82.44 107 ASN A CA 1
ATOM 804 C C . ASN A 1 107 ? 16.063 2.314 -9.014 1.00 82.44 107 ASN A C 1
ATOM 806 O O . ASN A 1 107 ? 14.898 2.282 -9.419 1.00 82.44 107 ASN A O 1
ATOM 810 N N . LYS A 1 108 ? 16.445 3.138 -8.031 1.00 83.25 108 LYS A N 1
ATOM 811 C CA . LYS A 1 108 ? 15.537 4.056 -7.324 1.00 83.25 108 LYS A CA 1
ATOM 812 C C . LYS A 1 108 ? 14.824 5.036 -8.265 1.00 83.25 108 LYS A C 1
ATOM 814 O O . LYS A 1 108 ? 13.643 5.282 -8.064 1.00 83.25 108 LYS A O 1
ATOM 819 N N . LEU A 1 109 ? 15.510 5.522 -9.302 1.00 84.38 109 LEU A N 1
ATOM 820 C CA . LEU A 1 109 ? 14.937 6.445 -10.287 1.00 84.38 109 LEU A CA 1
ATOM 821 C C . LEU A 1 109 ? 13.746 5.811 -11.014 1.00 84.38 109 LEU A C 1
ATOM 823 O O . LEU A 1 109 ? 12.663 6.380 -11.037 1.00 84.38 109 LEU A O 1
ATOM 827 N N . VAL A 1 110 ? 13.907 4.588 -11.531 1.00 86.56 110 VAL A N 1
ATOM 828 C CA . VAL A 1 110 ? 12.817 3.855 -12.195 1.00 86.56 110 VAL A CA 1
ATOM 829 C C . VAL A 1 110 ? 11.628 3.666 -11.256 1.00 86.56 110 VAL A C 1
ATOM 831 O O . VAL A 1 110 ? 10.483 3.836 -11.667 1.00 86.56 110 VAL A O 1
ATOM 834 N N . ARG A 1 111 ? 11.893 3.315 -9.993 1.00 88.62 111 ARG A N 1
ATOM 835 C CA . ARG A 1 111 ? 10.849 3.113 -8.979 1.00 88.62 111 ARG A CA 1
ATOM 836 C C . ARG A 1 111 ? 10.033 4.373 -8.741 1.00 88.62 111 ARG A C 1
ATOM 838 O O . ARG A 1 111 ? 8.813 4.288 -8.662 1.00 88.62 111 ARG A O 1
ATOM 845 N N . GLU A 1 112 ? 10.701 5.514 -8.623 1.00 89.44 112 GLU A N 1
ATOM 846 C CA . GLU A 1 112 ? 10.049 6.806 -8.410 1.00 89.44 112 GLU A CA 1
ATOM 847 C C . GLU A 1 112 ? 9.183 7.191 -9.612 1.00 89.44 112 GLU A C 1
ATOM 849 O O . GLU A 1 112 ? 8.020 7.531 -9.425 1.00 89.44 112 GLU A O 1
ATOM 854 N N . GLU A 1 113 ? 9.677 7.017 -10.839 1.00 90.56 113 GLU A N 1
ATOM 855 C CA . GLU A 1 113 ? 8.901 7.290 -12.059 1.00 90.56 113 GLU A CA 1
ATOM 856 C C . GLU A 1 113 ? 7.643 6.412 -12.169 1.00 90.56 113 GLU A C 1
ATOM 858 O O . GLU A 1 113 ? 6.555 6.893 -12.494 1.00 90.56 113 GLU A O 1
ATOM 863 N N . VAL A 1 114 ? 7.760 5.115 -11.861 1.00 91.62 114 VAL A N 1
ATOM 864 C CA . VAL A 1 114 ? 6.603 4.204 -11.863 1.00 91.62 114 VAL A CA 1
ATOM 865 C C . VAL A 1 114 ? 5.614 4.572 -10.756 1.00 91.62 114 VAL A C 1
ATOM 867 O O . VAL A 1 114 ? 4.405 4.511 -10.976 1.00 91.62 114 VAL A O 1
ATOM 870 N N . LEU A 1 115 ? 6.106 4.975 -9.580 1.00 91.50 115 LEU A N 1
ATOM 871 C CA . LEU A 1 115 ? 5.259 5.407 -8.472 1.00 91.50 115 LEU A CA 1
ATOM 872 C C . LEU A 1 115 ? 4.493 6.688 -8.818 1.00 91.50 115 LEU A C 1
ATOM 874 O O . LEU A 1 115 ? 3.289 6.739 -8.588 1.00 91.50 115 LEU A O 1
ATOM 878 N N . VAL A 1 116 ? 5.151 7.685 -9.418 1.00 92.00 116 VAL A N 1
ATOM 879 C CA . VAL A 1 116 ? 4.496 8.918 -9.886 1.00 92.00 116 VAL A CA 1
ATOM 880 C C . VAL A 1 116 ? 3.389 8.581 -10.881 1.00 92.00 116 VAL A C 1
ATOM 882 O O . VAL A 1 116 ? 2.242 8.972 -10.676 1.00 92.00 116 VAL A O 1
ATOM 885 N N . TYR A 1 117 ? 3.687 7.758 -11.888 1.00 91.12 117 TYR A N 1
ATOM 886 C CA . TYR A 1 117 ? 2.689 7.305 -12.861 1.00 91.12 117 TYR A CA 1
ATOM 887 C C . TYR A 1 117 ? 1.505 6.568 -12.214 1.00 91.12 117 TYR A C 1
ATOM 889 O O . TYR A 1 117 ? 0.359 6.707 -12.648 1.00 91.12 117 TYR A O 1
ATOM 897 N N . LEU A 1 118 ? 1.750 5.773 -11.174 1.00 91.00 118 LEU A N 1
ATOM 898 C CA . LEU A 1 118 ? 0.698 5.061 -10.456 1.00 91.00 118 LEU A CA 1
ATOM 899 C C . LEU A 1 118 ? -0.184 6.013 -9.630 1.00 91.00 118 LEU A C 1
ATOM 901 O O . LEU A 1 118 ? -1.402 5.848 -9.610 1.00 91.00 118 LEU A O 1
ATOM 905 N N . LEU A 1 119 ? 0.414 7.017 -8.985 1.00 89.81 119 LEU A N 1
ATOM 906 C CA . LEU A 1 119 ? -0.297 8.003 -8.166 1.00 89.81 119 LEU A CA 1
ATOM 907 C C . LEU A 1 119 ? -1.122 8.996 -9.003 1.00 89.81 119 LEU A C 1
ATOM 909 O O . LEU A 1 119 ? -2.165 9.448 -8.531 1.00 89.81 119 LEU A O 1
ATOM 913 N N . GLU A 1 120 ? -0.717 9.285 -10.245 1.00 89.94 120 GLU A N 1
ATOM 914 C CA . GLU A 1 120 ? -1.476 10.133 -11.181 1.00 89.94 120 GLU A CA 1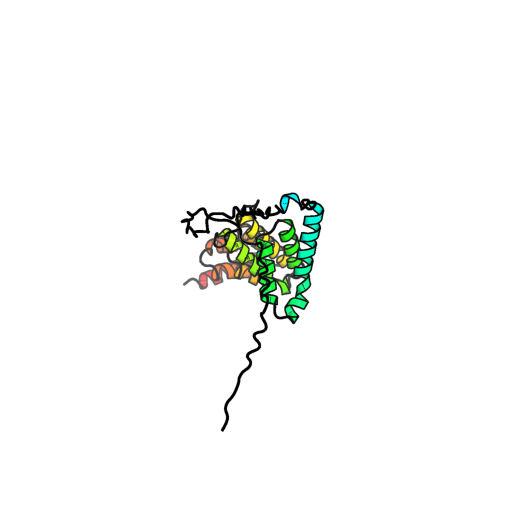
ATOM 915 C C . GLU A 1 120 ? -2.894 9.605 -11.458 1.00 89.94 120 GLU A C 1
ATOM 917 O O . GLU A 1 120 ? -3.842 10.388 -11.519 1.00 89.94 120 GLU A O 1
ATOM 922 N N . ASP A 1 121 ? -3.059 8.286 -11.609 1.00 87.19 121 ASP A N 1
ATOM 923 C CA . ASP A 1 121 ? -4.368 7.651 -11.812 1.00 87.19 121 ASP A CA 1
ATOM 924 C C . ASP A 1 121 ? -4.495 6.352 -11.017 1.00 87.19 121 ASP A C 1
ATOM 926 O O . ASP A 1 121 ? -4.548 5.236 -11.542 1.00 87.19 121 ASP A O 1
ATOM 930 N N . LEU A 1 122 ? -4.576 6.515 -9.702 1.00 85.62 122 LEU A N 1
ATOM 931 C CA . LEU A 1 122 ? -4.659 5.384 -8.791 1.00 85.62 122 LEU A CA 1
ATOM 932 C C . LEU A 1 122 ? -5.996 4.631 -8.882 1.00 85.62 122 LEU A C 1
ATOM 934 O O . LEU A 1 122 ? -6.092 3.500 -8.416 1.00 85.62 122 LEU A O 1
ATOM 938 N N . LYS A 1 123 ? -7.036 5.224 -9.487 1.00 85.94 123 LYS A N 1
ATOM 939 C CA . LYS A 1 123 ? -8.356 4.586 -9.606 1.00 85.94 123 LYS A CA 1
ATOM 940 C C . LYS A 1 123 ? -8.336 3.463 -10.633 1.00 85.94 123 LYS A C 1
ATOM 942 O O . LYS A 1 123 ? -8.834 2.377 -10.352 1.00 85.94 123 LYS A O 1
ATOM 947 N N . THR A 1 124 ? -7.764 3.719 -11.806 1.00 87.88 124 THR A N 1
ATOM 948 C CA . THR A 1 124 ? -7.697 2.722 -12.883 1.00 87.88 124 THR A CA 1
ATOM 949 C C . THR A 1 124 ? -6.495 1.792 -12.731 1.00 87.88 124 THR A C 1
ATOM 951 O O . THR A 1 124 ? -6.561 0.633 -13.131 1.00 87.88 124 THR A O 1
ATOM 954 N N . ARG A 1 125 ? -5.411 2.270 -12.107 1.00 89.50 125 ARG A N 1
ATOM 955 C CA . ARG A 1 125 ? -4.131 1.552 -12.007 1.00 89.50 125 ARG A CA 1
ATOM 956 C C . ARG A 1 125 ? -3.924 0.831 -10.675 1.00 89.50 125 ARG A C 1
ATOM 958 O O . ARG A 1 125 ? -2.851 0.271 -10.466 1.00 89.50 125 ARG A O 1
ATOM 965 N N . LEU A 1 126 ? -4.917 0.791 -9.779 1.00 90.00 126 LEU A N 1
ATOM 966 C CA . LEU A 1 126 ? -4.769 0.115 -8.482 1.00 90.00 126 LEU A CA 1
ATOM 967 C C . LEU A 1 126 ? -4.352 -1.353 -8.636 1.00 90.00 126 LEU A C 1
ATOM 969 O O . LEU A 1 126 ? -3.517 -1.823 -7.871 1.00 90.00 126 LEU A O 1
ATOM 973 N N . ASP A 1 127 ? -4.870 -2.057 -9.644 1.00 91.62 127 ASP A N 1
ATOM 974 C CA . ASP A 1 127 ? -4.509 -3.456 -9.907 1.00 91.62 127 ASP A CA 1
ATOM 975 C C . ASP A 1 127 ? -3.013 -3.614 -10.229 1.00 91.62 127 ASP A C 1
ATOM 977 O O . ASP A 1 127 ? -2.372 -4.560 -9.772 1.00 91.62 127 ASP A O 1
ATOM 981 N N . LEU A 1 128 ? -2.427 -2.653 -10.955 1.00 92.00 128 LEU A N 1
ATOM 982 C CA . LEU A 1 128 ? -0.984 -2.597 -11.201 1.00 92.00 128 LEU A CA 1
ATOM 983 C C . LEU A 1 128 ? -0.211 -2.330 -9.904 1.00 92.00 128 LEU A C 1
ATOM 985 O O . LEU A 1 128 ? 0.813 -2.965 -9.654 1.00 92.00 128 LEU A O 1
ATOM 989 N N . GLY A 1 129 ? -0.709 -1.409 -9.076 1.00 92.00 129 GLY A N 1
ATOM 990 C CA . GLY A 1 129 ? -0.125 -1.099 -7.771 1.00 92.00 129 GLY A CA 1
ATOM 991 C C . GLY A 1 129 ? -0.128 -2.295 -6.825 1.00 92.00 129 GLY A C 1
ATOM 992 O O . GLY A 1 129 ? 0.890 -2.591 -6.206 1.00 92.00 129 GLY A O 1
ATOM 993 N N . LEU A 1 130 ? -1.237 -3.033 -6.777 1.00 92.75 130 LEU A N 1
ATOM 994 C CA . LEU A 1 130 ? -1.361 -4.273 -6.020 1.00 92.75 130 LEU A CA 1
ATOM 995 C C . LEU A 1 130 ? -0.416 -5.343 -6.567 1.00 92.75 130 LEU A C 1
ATOM 997 O O . LEU A 1 130 ? 0.319 -5.942 -5.789 1.00 92.75 130 LEU A O 1
ATOM 1001 N N . ALA A 1 131 ? -0.351 -5.541 -7.887 1.00 92.88 131 ALA A N 1
ATOM 1002 C CA . ALA A 1 131 ? 0.599 -6.475 -8.491 1.00 92.88 131 ALA A CA 1
ATOM 1003 C C . ALA A 1 131 ? 2.051 -6.140 -8.110 1.00 92.88 131 ALA A C 1
ATOM 1005 O O . ALA A 1 131 ? 2.817 -7.035 -7.753 1.00 92.88 131 ALA A O 1
ATOM 1006 N N . TRP A 1 132 ? 2.424 -4.855 -8.118 1.00 92.88 132 TRP A N 1
ATOM 1007 C CA . TRP A 1 132 ? 3.739 -4.418 -7.648 1.00 92.88 132 TRP A CA 1
ATOM 1008 C C . TRP A 1 132 ? 3.941 -4.669 -6.150 1.00 92.88 132 TRP A C 1
ATOM 1010 O O . TRP A 1 132 ? 4.984 -5.188 -5.755 1.00 92.88 132 TRP A O 1
ATOM 1020 N N . LEU A 1 133 ? 2.933 -4.406 -5.322 1.00 92.88 133 LEU A N 1
ATOM 1021 C CA . LEU A 1 133 ? 2.975 -4.679 -3.887 1.00 92.88 133 LEU A CA 1
ATOM 1022 C C . LEU A 1 133 ? 3.206 -6.173 -3.585 1.00 92.88 133 LEU A C 1
ATOM 1024 O O . LEU A 1 133 ? 4.026 -6.512 -2.731 1.00 92.88 133 LEU A O 1
ATOM 1028 N N . TYR A 1 134 ? 2.542 -7.069 -4.319 1.00 92.19 134 TYR A N 1
ATOM 1029 C CA . TYR A 1 134 ? 2.742 -8.519 -4.217 1.00 92.19 134 TYR A CA 1
ATOM 1030 C C . TYR A 1 134 ? 4.135 -8.967 -4.667 1.00 92.19 134 TYR A C 1
ATOM 1032 O O . TYR A 1 134 ? 4.731 -9.860 -4.060 1.00 92.19 134 TYR A O 1
ATOM 1040 N N . GLU A 1 135 ? 4.675 -8.344 -5.708 1.00 89.88 135 GLU A N 1
ATOM 1041 C CA . GLU A 1 135 ? 6.024 -8.632 -6.188 1.00 89.88 135 GLU A CA 1
ATOM 1042 C C . GLU A 1 135 ? 7.085 -8.183 -5.167 1.00 89.88 135 GLU A C 1
ATOM 1044 O O . GLU A 1 135 ? 7.976 -8.956 -4.817 1.00 89.88 135 GLU A O 1
ATOM 1049 N N . GLU A 1 136 ? 6.956 -6.977 -4.603 1.00 87.88 136 GLU A N 1
ATOM 1050 C CA . GLU A 1 136 ? 7.827 -6.495 -3.518 1.00 87.88 136 GLU A CA 1
ATOM 1051 C C . GLU A 1 136 ? 7.753 -7.402 -2.290 1.00 87.88 136 GLU A C 1
ATOM 1053 O O . GLU A 1 136 ? 8.784 -7.746 -1.713 1.00 87.88 136 GLU A O 1
ATOM 1058 N N . TYR A 1 137 ? 6.549 -7.846 -1.924 1.00 90.00 137 TYR A N 1
ATOM 1059 C CA . TYR A 1 137 ? 6.361 -8.803 -0.838 1.00 90.00 137 TYR A CA 1
ATOM 1060 C C . TYR A 1 137 ? 7.068 -10.134 -1.123 1.00 90.00 137 TYR A C 1
ATOM 1062 O O . TYR A 1 137 ? 7.721 -10.695 -0.244 1.00 90.00 137 TYR A O 1
ATOM 1070 N N . SER A 1 138 ? 6.999 -10.618 -2.365 1.00 88.75 138 SER A N 1
ATOM 1071 C CA . SER A 1 138 ? 7.673 -11.850 -2.786 1.00 88.75 138 SER A CA 1
ATOM 1072 C C . SER A 1 138 ? 9.195 -11.736 -2.690 1.00 88.75 138 SER A C 1
ATOM 1074 O O . SER A 1 138 ? 9.866 -12.699 -2.318 1.00 88.75 138 SER A O 1
ATOM 1076 N N . TYR A 1 139 ? 9.754 -10.554 -2.962 1.00 84.94 139 TYR A N 1
ATOM 1077 C CA . TYR A 1 139 ? 11.171 -10.275 -2.723 1.00 84.94 139 TYR A CA 1
ATOM 1078 C C . TYR A 1 139 ? 11.519 -10.196 -1.237 1.00 84.94 139 TYR A C 1
ATOM 1080 O O . TYR A 1 139 ? 12.552 -10.724 -0.833 1.00 84.94 139 TYR A O 1
ATOM 1088 N N . MET A 1 140 ? 10.668 -9.565 -0.430 1.00 84.50 140 MET A N 1
ATOM 1089 C CA . MET A 1 140 ? 10.848 -9.443 1.019 1.00 84.50 140 MET A CA 1
ATOM 1090 C C . MET A 1 140 ? 10.860 -10.807 1.717 1.00 84.50 140 MET A C 1
ATOM 1092 O O . MET A 1 140 ? 11.715 -11.058 2.557 1.00 84.50 140 MET A O 1
ATOM 1096 N N . GLN A 1 141 ? 9.975 -11.722 1.315 1.00 85.12 141 GLN A N 1
ATOM 1097 C CA . GLN A 1 141 ? 9.938 -13.098 1.830 1.00 85.12 141 GLN A CA 1
ATOM 1098 C C . GLN A 1 141 ? 11.003 -14.021 1.209 1.00 85.12 141 GLN A C 1
ATOM 1100 O O . GLN A 1 141 ? 11.140 -15.173 1.615 1.00 85.12 141 GLN A O 1
ATOM 1105 N N . GLY A 1 142 ? 11.756 -13.548 0.210 1.00 80.88 142 GLY A N 1
ATOM 1106 C CA . GLY A 1 142 ? 12.788 -14.335 -0.466 1.00 80.88 142 GLY A CA 1
ATOM 1107 C C . GLY A 1 142 ? 12.260 -15.392 -1.445 1.00 80.88 142 GLY A C 1
ATOM 1108 O O . GLY A 1 142 ? 13.022 -16.269 -1.854 1.00 80.88 142 GLY A O 1
ATOM 1109 N N . PHE A 1 143 ? 10.989 -15.319 -1.856 1.00 82.31 143 PHE A N 1
ATOM 1110 C CA . PHE A 1 143 ? 10.426 -16.205 -2.883 1.00 82.31 143 PHE A CA 1
ATOM 1111 C C . PHE A 1 143 ? 11.048 -15.945 -4.259 1.00 82.31 143 PHE A C 1
ATOM 1113 O O . PHE A 1 143 ? 11.313 -16.886 -5.007 1.00 82.31 143 PHE A O 1
ATOM 1120 N N . ASN A 1 144 ? 11.344 -14.677 -4.563 1.00 79.31 144 ASN A N 1
ATOM 1121 C CA . ASN A 1 144 ? 12.004 -14.283 -5.803 1.00 79.31 144 ASN A CA 1
ATOM 1122 C C . ASN A 1 144 ? 13.485 -13.979 -5.564 1.00 79.31 144 ASN A C 1
ATOM 1124 O O . ASN A 1 144 ? 13.857 -13.163 -4.719 1.00 79.31 144 ASN A O 1
ATOM 1128 N N . ARG A 1 145 ? 14.354 -14.614 -6.357 1.00 68.38 145 ARG A N 1
ATOM 1129 C CA . ARG A 1 145 ? 15.794 -14.335 -6.348 1.00 68.38 145 ARG A CA 1
ATOM 1130 C C . ARG A 1 145 ? 16.078 -13.134 -7.238 1.00 68.38 145 ARG A C 1
ATOM 1132 O O . ARG A 1 145 ? 15.870 -13.191 -8.447 1.00 68.38 145 ARG A O 1
ATOM 1139 N N . VAL A 1 146 ? 16.572 -12.052 -6.644 1.00 67.69 146 VAL A N 1
ATOM 1140 C CA . VAL A 1 146 ? 17.125 -10.933 -7.413 1.00 67.69 146 VAL A CA 1
ATOM 1141 C C . VAL A 1 146 ? 18.454 -11.399 -8.021 1.00 67.69 146 VAL A C 1
ATOM 1143 O O . VAL A 1 146 ? 19.292 -11.925 -7.283 1.00 67.69 146 VAL A O 1
ATOM 1146 N N . PRO A 1 147 ? 18.678 -11.245 -9.33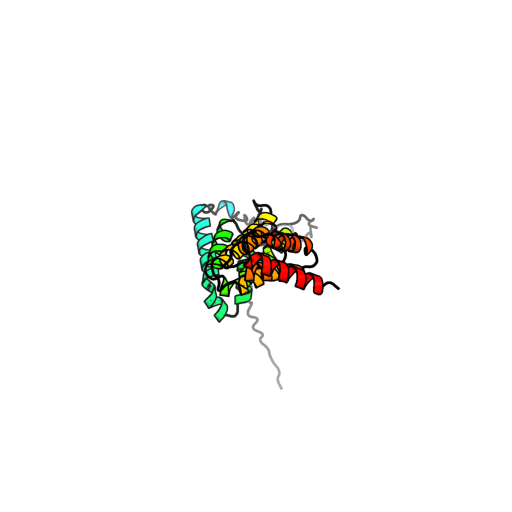7 1.00 62.72 147 PRO A N 1
ATOM 1147 C CA . PRO A 1 147 ? 19.967 -11.565 -9.933 1.00 62.72 147 PRO A CA 1
ATOM 1148 C C . PRO A 1 147 ? 21.097 -10.789 -9.249 1.00 62.72 147 PRO A C 1
ATOM 1150 O O . PRO A 1 147 ? 20.956 -9.597 -8.985 1.00 62.72 147 PRO A O 1
ATOM 1153 N N . SER A 1 148 ? 22.241 -11.433 -9.001 1.00 58.22 148 SER A N 1
ATOM 1154 C CA . SER A 1 148 ? 23.348 -10.869 -8.205 1.00 58.22 148 SER A CA 1
ATOM 1155 C C . SER A 1 148 ? 23.922 -9.543 -8.731 1.00 58.22 148 SER A C 1
ATOM 1157 O O . SER A 1 148 ? 24.640 -8.857 -8.004 1.00 58.22 148 SER A O 1
ATOM 1159 N N . PHE A 1 149 ? 23.628 -9.183 -9.985 1.00 59.41 149 PHE A N 1
ATOM 1160 C CA . PHE A 1 149 ? 24.020 -7.917 -10.610 1.00 59.41 149 PHE A CA 1
ATOM 1161 C C . PHE A 1 149 ? 23.067 -6.747 -10.304 1.00 59.41 149 PHE A C 1
ATOM 1163 O O . PHE A 1 149 ? 23.447 -5.599 -10.502 1.00 59.41 149 PHE A O 1
ATOM 1170 N N . LEU A 1 150 ? 21.866 -7.010 -9.783 1.00 62.03 150 LEU A N 1
ATOM 1171 C CA . LEU A 1 150 ? 20.897 -6.004 -9.333 1.00 62.03 150 LEU A CA 1
ATOM 1172 C C . LEU A 1 150 ? 20.936 -5.898 -7.806 1.00 62.03 150 LEU A C 1
ATOM 1174 O O . LEU A 1 150 ? 19.930 -6.099 -7.126 1.00 62.03 150 LEU A O 1
ATOM 1178 N N . LYS A 1 151 ? 22.127 -5.647 -7.245 1.00 56.31 151 LYS A N 1
ATOM 1179 C CA . LYS A 1 151 ? 22.282 -5.459 -5.798 1.00 56.31 151 LYS A CA 1
ATOM 1180 C C . LYS A 1 151 ? 21.333 -4.351 -5.338 1.00 56.31 151 LYS A C 1
ATOM 1182 O O . LYS A 1 151 ? 21.456 -3.209 -5.772 1.00 56.31 151 LYS A O 1
ATOM 1187 N N . LYS A 1 152 ? 20.377 -4.695 -4.474 1.00 61.75 152 LYS A N 1
ATOM 1188 C CA . LYS A 1 152 ? 19.520 -3.705 -3.821 1.00 61.75 152 LYS A CA 1
ATOM 1189 C C . LYS A 1 152 ? 20.366 -3.002 -2.757 1.00 61.75 152 LYS A C 1
ATOM 1191 O O . LYS A 1 152 ? 20.776 -3.637 -1.794 1.00 61.75 152 LYS A O 1
ATOM 1196 N N . ASP A 1 153 ? 20.602 -1.702 -2.925 1.00 56.81 153 ASP A N 1
ATOM 1197 C CA . ASP A 1 153 ? 21.220 -0.846 -1.893 1.00 56.81 153 ASP A CA 1
ATOM 1198 C C . ASP A 1 153 ? 20.320 -0.664 -0.654 1.00 56.81 153 ASP A C 1
ATOM 1200 O O . ASP A 1 153 ? 20.745 -0.114 0.358 1.00 56.81 153 ASP A O 1
ATOM 1204 N N . GLN A 1 154 ? 19.060 -1.110 -0.717 1.00 60.34 154 GLN A N 1
ATOM 1205 C CA . GLN A 1 154 ? 18.078 -0.980 0.359 1.00 60.34 154 GLN A CA 1
ATOM 1206 C C . GLN A 1 154 ? 17.673 -2.341 0.916 1.00 60.34 154 GLN A C 1
ATOM 1208 O O . GLN A 1 154 ? 17.560 -3.319 0.172 1.00 60.34 154 GLN A O 1
ATOM 1213 N N . SER A 1 155 ? 17.383 -2.371 2.221 1.00 64.88 155 SER A N 1
ATOM 1214 C CA . SER A 1 155 ? 16.723 -3.514 2.841 1.00 64.88 155 SER A CA 1
ATOM 1215 C C . SER A 1 155 ? 15.402 -3.796 2.112 1.00 64.88 155 SER A C 1
ATOM 1217 O O . SER A 1 155 ? 14.650 -2.860 1.808 1.00 64.88 155 SER A O 1
ATOM 1219 N N . PRO A 1 156 ? 15.111 -5.065 1.789 1.00 65.19 156 PRO A N 1
ATOM 1220 C CA . PRO A 1 156 ? 13.926 -5.421 1.015 1.00 65.19 156 PRO A CA 1
ATOM 1221 C C . PRO A 1 156 ? 12.624 -5.008 1.725 1.00 65.19 156 PRO A C 1
ATOM 1223 O O . PRO A 1 156 ? 11.672 -4.611 1.056 1.00 65.19 156 PRO A O 1
ATOM 1226 N N . ASP A 1 157 ? 12.618 -4.976 3.061 1.00 70.00 157 ASP A N 1
ATOM 1227 C CA . ASP A 1 157 ? 11.487 -4.513 3.875 1.00 70.00 157 ASP A CA 1
ATOM 1228 C C . ASP A 1 157 ? 11.168 -3.022 3.664 1.00 70.00 157 ASP A C 1
ATOM 1230 O O . ASP A 1 157 ? 10.005 -2.614 3.655 1.00 70.00 157 ASP A O 1
ATOM 1234 N N . SER A 1 158 ? 12.193 -2.192 3.428 1.00 80.06 158 SER A N 1
ATOM 1235 C CA . SER A 1 158 ? 12.018 -0.749 3.221 1.00 80.06 158 SER A CA 1
ATOM 1236 C C . SER A 1 158 ? 11.303 -0.441 1.903 1.00 80.06 158 SER A C 1
ATOM 1238 O O . SER A 1 158 ? 10.530 0.513 1.829 1.00 80.06 158 SER A O 1
ATOM 1240 N N . GLY A 1 159 ? 11.528 -1.254 0.866 1.00 83.38 159 GLY A N 1
ATOM 1241 C CA . GLY A 1 159 ? 10.898 -1.086 -0.446 1.00 83.38 159 GLY A CA 1
ATOM 1242 C C . GLY A 1 159 ? 9.391 -1.336 -0.413 1.00 83.38 159 GLY A C 1
ATOM 1243 O O . GLY A 1 159 ? 8.627 -0.515 -0.925 1.00 83.38 159 GLY A O 1
ATOM 1244 N N . TYR A 1 160 ? 8.980 -2.430 0.237 1.00 90.19 160 TYR A N 1
ATOM 1245 C CA . TYR A 1 160 ? 7.574 -2.792 0.420 1.00 90.19 160 TYR A CA 1
ATOM 1246 C C . TYR A 1 160 ? 6.823 -1.738 1.234 1.00 90.19 160 TYR A C 1
ATOM 1248 O O . TYR A 1 160 ? 5.776 -1.245 0.815 1.00 90.19 160 TYR A O 1
ATOM 1256 N N . ASN A 1 161 ? 7.390 -1.365 2.383 1.00 91.19 161 ASN A N 1
ATOM 1257 C CA . ASN A 1 161 ? 6.757 -0.431 3.299 1.00 91.19 161 ASN A CA 1
ATOM 1258 C C . ASN A 1 161 ? 6.549 0.953 2.662 1.00 91.19 161 ASN A C 1
ATOM 1260 O O . ASN A 1 161 ? 5.444 1.487 2.697 1.00 91.19 161 ASN A O 1
ATOM 1264 N N . LYS A 1 162 ? 7.572 1.490 1.979 1.00 90.44 162 LYS A N 1
ATOM 1265 C CA . LYS A 1 162 ? 7.459 2.764 1.249 1.00 90.44 162 LYS A CA 1
ATOM 1266 C C . LYS A 1 162 ? 6.345 2.731 0.208 1.00 90.44 162 LYS A C 1
ATOM 1268 O O . LYS A 1 162 ? 5.546 3.657 0.160 1.00 90.44 162 LYS A O 1
ATOM 1273 N N . LEU A 1 163 ? 6.275 1.666 -0.596 1.00 91.44 163 LEU A N 1
ATOM 1274 C CA . LEU A 1 163 ? 5.234 1.522 -1.613 1.00 91.44 163 LEU A CA 1
ATOM 1275 C C . LEU A 1 163 ? 3.837 1.507 -0.980 1.00 91.44 163 LEU A C 1
ATOM 1277 O O . LEU A 1 163 ? 2.968 2.260 -1.414 1.00 91.44 163 LEU A O 1
ATOM 1281 N N . LEU A 1 164 ? 3.628 0.693 0.060 1.00 93.38 164 LEU A N 1
ATOM 1282 C CA . LEU A 1 164 ? 2.341 0.605 0.749 1.00 93.38 164 LEU A CA 1
ATOM 1283 C C . LEU A 1 164 ? 1.919 1.957 1.338 1.00 93.38 164 LEU A C 1
ATOM 1285 O O . LEU A 1 164 ? 0.791 2.391 1.108 1.00 93.38 164 LEU A O 1
ATOM 1289 N N . CYS A 1 165 ? 2.823 2.637 2.046 1.00 93.06 165 CYS A N 1
ATOM 1290 C CA . CYS A 1 165 ? 2.554 3.942 2.648 1.00 93.06 165 CYS A CA 1
ATOM 1291 C C . CYS A 1 165 ? 2.258 5.011 1.588 1.00 93.06 165 CYS A C 1
ATOM 1293 O O . CYS A 1 165 ? 1.294 5.758 1.741 1.00 93.06 165 CYS A O 1
ATOM 1295 N N . SER A 1 166 ? 3.011 5.057 0.484 1.00 92.44 166 SER A N 1
ATOM 1296 C CA . SER A 1 166 ? 2.750 6.000 -0.611 1.00 92.44 166 SER A CA 1
ATOM 1297 C C . SER A 1 166 ? 1.398 5.756 -1.286 1.00 92.44 166 SER A C 1
ATOM 1299 O O . SER A 1 166 ? 0.686 6.713 -1.586 1.00 92.44 166 SER A O 1
ATOM 1301 N N . LEU A 1 167 ? 1.008 4.492 -1.493 1.00 91.81 167 LEU A N 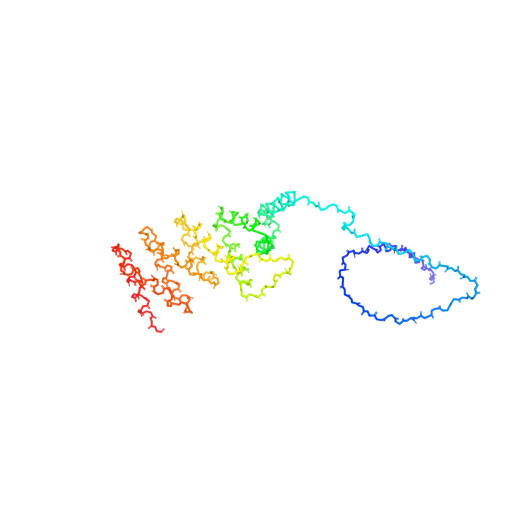1
ATOM 1302 C CA . LEU A 1 167 ? -0.309 4.158 -2.045 1.00 91.81 167 LEU A CA 1
ATOM 1303 C C . LEU A 1 167 ? -1.437 4.514 -1.076 1.00 91.81 167 LEU A C 1
ATOM 1305 O O . LEU A 1 167 ? -2.444 5.074 -1.501 1.00 91.81 167 LEU A O 1
ATOM 1309 N N . ALA A 1 168 ? -1.266 4.224 0.215 1.00 91.56 168 ALA A N 1
ATOM 1310 C CA . ALA A 1 168 ? -2.240 4.581 1.239 1.00 91.56 168 ALA A CA 1
ATOM 1311 C C . ALA A 1 168 ? -2.436 6.104 1.302 1.00 91.56 168 ALA A C 1
ATOM 1313 O O . ALA A 1 168 ? -3.567 6.570 1.208 1.00 91.56 168 ALA A O 1
ATOM 1314 N N . GLN A 1 169 ? -1.349 6.879 1.351 1.00 91.19 169 GLN A N 1
ATOM 1315 C CA . GLN A 1 169 ? -1.395 8.346 1.360 1.00 91.19 169 GLN A CA 1
ATOM 1316 C C . GLN A 1 169 ? -2.098 8.911 0.115 1.00 91.19 169 GLN A C 1
ATOM 1318 O O . GLN A 1 169 ? -3.040 9.687 0.252 1.00 91.19 169 GLN A O 1
ATOM 1323 N N . GLY A 1 170 ? -1.750 8.441 -1.089 1.00 88.12 170 GLY A N 1
ATOM 1324 C CA . GLY A 1 170 ? -2.389 8.907 -2.330 1.00 88.12 170 GLY A CA 1
ATOM 1325 C C . GLY A 1 170 ? -3.883 8.557 -2.465 1.00 88.12 170 GLY A C 1
ATOM 1326 O O . GLY A 1 170 ? -4.607 9.158 -3.276 1.00 88.12 170 GLY A O 1
ATOM 1327 N N . LEU A 1 171 ? -4.371 7.583 -1.688 1.00 87.12 171 LEU A N 1
ATOM 1328 C CA . LEU A 1 171 ? -5.797 7.260 -1.564 1.00 87.12 171 LEU A CA 1
ATOM 1329 C C . LEU A 1 171 ? -6.481 8.095 -0.476 1.00 87.12 171 LEU A C 1
ATOM 1331 O O . LEU A 1 171 ? -7.651 8.440 -0.635 1.00 87.12 171 LEU A O 1
ATOM 1335 N N . THR A 1 172 ? -5.769 8.45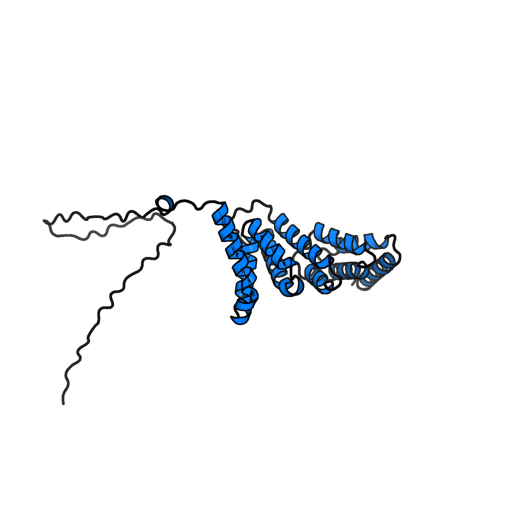0 0.593 1.00 84.12 172 THR A N 1
ATOM 1336 C CA . THR A 1 172 ? -6.291 9.275 1.691 1.00 84.12 172 THR A CA 1
ATOM 1337 C C . THR A 1 172 ? -6.654 10.689 1.241 1.00 84.12 172 THR A C 1
ATOM 1339 O O . THR A 1 172 ? -7.637 11.239 1.737 1.00 84.12 172 THR A O 1
ATOM 1342 N N . ASP A 1 173 ? -5.951 11.230 0.244 1.00 79.81 173 ASP A N 1
ATOM 1343 C CA . ASP A 1 173 ? -6.136 12.595 -0.271 1.00 79.81 173 ASP A CA 1
ATOM 1344 C C . ASP A 1 173 ? -7.520 12.881 -0.886 1.00 79.81 173 ASP A C 1
ATOM 1346 O O . ASP A 1 173 ? -7.863 14.034 -1.148 1.00 79.81 173 ASP A O 1
ATOM 1350 N N . SER A 1 174 ? -8.339 11.867 -1.190 1.00 75.56 174 SER A N 1
ATOM 1351 C CA . SER A 1 174 ? -9.648 12.084 -1.826 1.00 75.56 174 SER A CA 1
ATOM 1352 C C . SER A 1 174 ? -10.731 11.175 -1.256 1.00 75.56 174 SER A C 1
ATOM 1354 O O . SER A 1 174 ? -10.602 9.955 -1.285 1.00 75.56 174 SER A O 1
ATOM 1356 N N . LYS A 1 175 ? -11.863 11.760 -0.838 1.00 70.81 175 LYS A N 1
ATOM 1357 C CA . LYS A 1 175 ? -13.003 11.008 -0.273 1.00 70.81 175 LYS A CA 1
ATOM 1358 C C . LYS A 1 175 ? -13.626 9.998 -1.244 1.00 70.81 175 LYS A C 1
ATOM 1360 O O . LYS A 1 175 ? -14.104 8.951 -0.828 1.00 70.81 175 LYS A O 1
ATOM 1365 N N . ASP A 1 176 ? -13.541 10.249 -2.548 1.00 76.81 176 ASP A N 1
ATOM 1366 C CA . ASP A 1 176 ? -14.050 9.327 -3.575 1.00 76.81 176 ASP A CA 1
ATOM 1367 C C . ASP A 1 176 ? -13.240 8.023 -3.696 1.00 76.81 176 ASP A C 1
ATOM 1369 O O . ASP A 1 176 ? -13.578 7.150 -4.497 1.00 76.81 176 ASP A O 1
ATOM 1373 N N . LYS A 1 177 ? -12.125 7.897 -2.966 1.00 81.81 177 LYS A N 1
ATOM 1374 C CA . LYS A 1 177 ? -11.196 6.765 -3.048 1.00 81.81 177 LYS A CA 1
ATOM 1375 C C . LYS A 1 177 ? -11.321 5.800 -1.860 1.00 81.81 177 LYS A C 1
ATOM 1377 O O . LYS A 1 177 ? -10.517 4.882 -1.741 1.00 81.81 177 LYS A O 1
ATOM 1382 N N . ASP A 1 178 ? -12.351 5.930 -1.028 1.00 86.31 178 ASP A N 1
ATOM 1383 C CA . ASP A 1 178 ? -12.525 5.128 0.198 1.00 86.31 178 ASP A CA 1
ATOM 1384 C C . ASP A 1 178 ? -12.660 3.637 -0.066 1.00 86.31 178 ASP A C 1
ATOM 1386 O O . ASP A 1 178 ? -12.044 2.811 0.608 1.00 86.31 178 ASP A O 1
ATOM 1390 N N . PHE A 1 179 ? -13.415 3.287 -1.106 1.00 89.06 179 PHE A N 1
ATOM 1391 C CA . PHE A 1 179 ? -13.521 1.906 -1.554 1.00 89.06 179 PHE A CA 1
ATOM 1392 C C . PHE A 1 179 ? -12.160 1.347 -1.998 1.00 89.06 179 PHE A C 1
ATOM 1394 O O . PHE A 1 179 ? -11.836 0.202 -1.694 1.00 89.06 179 PHE A O 1
ATOM 1401 N N . LEU A 1 180 ? -11.345 2.161 -2.675 1.00 90.69 180 LEU A N 1
ATOM 1402 C CA . LEU A 1 180 ? -10.018 1.764 -3.146 1.00 90.69 180 LEU A CA 1
ATOM 1403 C C . LEU A 1 180 ? -9.031 1.618 -1.986 1.00 90.69 180 LEU A C 1
ATOM 1405 O O . LEU A 1 180 ? -8.243 0.679 -1.985 1.00 90.69 180 LEU A O 1
ATOM 1409 N N . LEU A 1 181 ? -9.104 2.490 -0.977 1.00 91.06 181 LEU A N 1
ATOM 1410 C CA . LEU A 1 181 ? -8.303 2.373 0.243 1.00 91.06 181 LEU A CA 1
ATOM 1411 C C . LEU A 1 181 ? -8.650 1.092 1.000 1.00 91.06 181 LEU A C 1
ATOM 1413 O O . LEU A 1 181 ? -7.766 0.310 1.345 1.00 91.06 181 LEU A O 1
ATOM 1417 N N . LYS A 1 182 ? -9.946 0.835 1.191 1.00 91.56 182 LYS A N 1
ATOM 1418 C CA . LYS A 1 182 ? -10.431 -0.411 1.782 1.00 91.56 182 LYS A CA 1
ATOM 1419 C C . LYS A 1 182 ? -9.922 -1.618 1.000 1.00 91.56 182 LYS A C 1
ATOM 1421 O O . LYS A 1 182 ? -9.413 -2.561 1.598 1.00 91.56 182 LYS A O 1
ATOM 1426 N N . ARG A 1 183 ? -10.000 -1.572 -0.331 1.00 92.62 183 ARG A N 1
ATOM 1427 C CA . ARG A 1 183 ? -9.475 -2.619 -1.209 1.00 92.62 183 ARG A CA 1
ATOM 1428 C C . ARG A 1 183 ? -7.969 -2.820 -1.021 1.00 92.62 183 ARG A C 1
ATOM 1430 O O . ARG A 1 183 ? -7.548 -3.954 -0.832 1.00 92.62 183 ARG A O 1
ATOM 1437 N N . LEU A 1 184 ? -7.178 -1.746 -0.972 1.00 93.56 184 LEU A N 1
ATOM 1438 C CA . LEU A 1 184 ? -5.730 -1.805 -0.748 1.00 93.56 184 LEU A CA 1
ATOM 1439 C C . LEU A 1 184 ? -5.379 -2.508 0.571 1.00 93.56 184 LEU A C 1
ATOM 1441 O O . LEU A 1 184 ? -4.601 -3.454 0.563 1.00 93.56 184 LEU A O 1
ATOM 1445 N N . TYR A 1 185 ? -5.975 -2.101 1.695 1.00 92.94 185 TYR A N 1
ATOM 1446 C CA . TYR A 1 185 ? -5.684 -2.699 3.009 1.00 92.94 185 TYR A CA 1
ATOM 1447 C C . TYR A 1 185 ? -6.172 -4.150 3.133 1.00 92.94 185 TYR A C 1
ATOM 1449 O O . TYR A 1 185 ? -5.585 -4.962 3.851 1.00 92.94 185 TYR A O 1
ATOM 1457 N N . LEU A 1 186 ? -7.252 -4.509 2.444 1.00 92.06 186 LEU A N 1
ATOM 1458 C CA . LEU A 1 186 ? -7.776 -5.871 2.478 1.00 92.06 186 LEU A CA 1
ATOM 1459 C C . LEU A 1 186 ? -7.042 -6.811 1.532 1.00 92.06 186 LEU A C 1
ATOM 1461 O O . LEU A 1 186 ? -6.895 -7.981 1.874 1.00 92.06 186 LEU A O 1
ATOM 1465 N N . GLU A 1 187 ? -6.559 -6.320 0.394 1.00 92.38 187 GLU A N 1
ATOM 1466 C CA . GLU A 1 187 ? -5.826 -7.115 -0.592 1.00 92.38 187 GLU A CA 1
ATOM 1467 C C . GLU A 1 187 ? -4.308 -7.085 -0.384 1.00 92.38 187 GLU A C 1
ATOM 1469 O O . GLU A 1 187 ? -3.627 -7.946 -0.922 1.00 92.38 187 GLU A O 1
ATOM 1474 N N . ALA A 1 188 ? -3.738 -6.169 0.403 1.00 92.69 188 ALA A N 1
ATOM 1475 C CA . ALA A 1 188 ? -2.294 -6.142 0.645 1.00 92.69 188 ALA A CA 1
ATOM 1476 C C . ALA A 1 188 ? -1.808 -7.413 1.376 1.00 92.69 188 ALA A C 1
ATOM 1478 O O . ALA A 1 188 ? -2.410 -7.814 2.370 1.00 92.69 188 ALA A O 1
ATOM 1479 N N . PRO A 1 189 ? -0.702 -8.058 0.972 1.00 89.81 189 PRO A N 1
ATOM 1480 C CA . PRO A 1 189 ? -0.254 -9.301 1.606 1.00 89.81 189 PRO A CA 1
ATOM 1481 C C . PRO A 1 189 ? 0.101 -9.110 3.091 1.00 89.81 189 PRO A C 1
ATOM 1483 O O . PRO A 1 189 ? -0.293 -9.919 3.933 1.00 89.81 189 PRO A O 1
ATOM 1486 N N . LEU A 1 190 ? 0.761 -8.000 3.433 1.00 90.19 190 LEU A N 1
ATOM 1487 C CA . LEU A 1 190 ? 1.158 -7.645 4.797 1.00 90.19 190 LEU A CA 1
ATOM 1488 C C . LEU A 1 190 ? 0.868 -6.167 5.087 1.00 90.19 190 LEU A C 1
ATOM 1490 O O . LEU A 1 190 ? 1.277 -5.295 4.332 1.00 90.19 190 LEU A O 1
ATOM 1494 N N . ILE A 1 191 ? 0.231 -5.849 6.209 1.00 90.88 191 ILE A N 1
ATOM 1495 C CA . ILE A 1 191 ? 0.074 -4.448 6.633 1.00 90.88 191 ILE A CA 1
ATOM 1496 C C . ILE A 1 191 ? 1.243 -4.072 7.536 1.00 90.88 191 ILE A C 1
ATOM 1498 O O . ILE A 1 191 ? 1.453 -4.714 8.558 1.00 90.88 191 ILE A O 1
ATOM 1502 N N . THR A 1 192 ? 2.044 -3.082 7.168 1.00 91.12 192 THR A N 1
ATOM 1503 C CA . THR A 1 192 ? 3.169 -2.642 8.005 1.00 91.12 192 THR A CA 1
ATOM 1504 C C . THR A 1 192 ? 2.681 -1.852 9.222 1.00 91.12 192 THR A C 1
ATOM 1506 O O . THR A 1 192 ? 1.520 -1.441 9.289 1.00 91.12 192 THR A O 1
ATOM 1509 N N . GLU A 1 193 ? 3.549 -1.672 10.219 1.00 90.38 193 GLU A N 1
ATOM 1510 C CA . GLU A 1 193 ? 3.231 -0.830 11.382 1.00 90.38 193 GLU A CA 1
ATOM 1511 C C . GLU A 1 193 ? 2.983 0.617 10.948 1.00 90.38 193 GLU A C 1
ATOM 1513 O O . GLU A 1 193 ? 1.928 1.155 11.258 1.00 90.38 193 GLU A O 1
ATOM 1518 N N . GLU A 1 194 ? 3.833 1.174 10.079 1.00 91.00 194 GLU A N 1
ATOM 1519 C CA . GLU A 1 194 ? 3.633 2.523 9.528 1.00 91.00 194 GLU A CA 1
ATOM 1520 C C . GLU A 1 194 ? 2.295 2.675 8.785 1.00 91.00 194 GLU A C 1
ATOM 1522 O O . GLU A 1 194 ? 1.592 3.668 8.961 1.00 91.00 194 GLU A O 1
ATOM 1527 N N . ALA A 1 195 ? 1.881 1.678 7.993 1.00 91.75 195 ALA A N 1
ATOM 1528 C CA . ALA A 1 195 ? 0.571 1.708 7.341 1.00 91.75 195 ALA A CA 1
ATOM 1529 C C . ALA A 1 195 ? -0.589 1.607 8.349 1.00 91.75 195 ALA A C 1
ATOM 1531 O O . ALA A 1 195 ? -1.680 2.121 8.094 1.00 91.75 195 ALA A O 1
ATOM 1532 N N . THR A 1 196 ? -0.370 0.952 9.490 1.00 91.75 196 THR A N 1
ATOM 1533 C CA . THR A 1 196 ? -1.341 0.906 10.591 1.00 91.75 196 THR A CA 1
ATOM 1534 C C . THR A 1 196 ? -1.424 2.263 11.286 1.00 91.75 196 THR A C 1
ATOM 1536 O O . THR A 1 196 ? -2.526 2.731 11.558 1.00 91.75 196 THR A O 1
ATOM 1539 N N . ASP A 1 197 ? -0.295 2.936 11.498 1.00 91.94 197 ASP A N 1
ATOM 1540 C CA . ASP A 1 197 ? -0.248 4.273 12.095 1.00 91.94 197 ASP A CA 1
ATOM 1541 C C . ASP A 1 197 ? -0.901 5.330 11.196 1.00 91.94 197 ASP A C 1
ATOM 1543 O O . ASP A 1 197 ? -1.655 6.172 11.685 1.00 91.94 197 ASP A O 1
ATOM 1547 N N . LEU A 1 198 ? -0.722 5.235 9.872 1.00 91.44 198 LEU A N 1
ATOM 1548 C CA . LEU A 1 198 ? -1.475 6.055 8.914 1.00 91.44 198 LEU A CA 1
ATOM 1549 C C . LEU A 1 198 ? -2.987 5.856 9.077 1.00 91.44 198 LEU A C 1
ATOM 1551 O O . LEU A 1 198 ? -3.742 6.827 9.080 1.00 91.44 198 LEU A O 1
ATOM 1555 N N . LEU A 1 199 ? -3.436 4.612 9.264 1.00 90.38 199 LEU A N 1
ATOM 1556 C CA . LEU A 1 199 ? -4.851 4.316 9.473 1.00 90.38 199 LEU A CA 1
ATOM 1557 C C . LEU A 1 199 ? -5.361 4.855 10.820 1.00 90.38 199 LEU A C 1
ATOM 1559 O O . LEU A 1 199 ? -6.472 5.380 10.872 1.00 90.38 199 LEU A O 1
ATOM 1563 N N . LYS A 1 200 ? -4.557 4.790 11.889 1.00 90.62 200 LYS A N 1
ATOM 1564 C CA . LYS A 1 200 ? -4.887 5.404 13.188 1.00 90.62 200 LYS A CA 1
ATOM 1565 C C . LYS A 1 200 ? -5.054 6.915 13.072 1.00 90.62 200 LYS A C 1
ATOM 1567 O O . LYS A 1 200 ? -6.041 7.457 13.562 1.00 90.62 200 LYS A O 1
ATOM 1572 N N . HIS A 1 201 ? -4.139 7.587 12.374 1.00 89.50 201 HIS A N 1
ATOM 1573 C CA . HIS A 1 201 ? -4.249 9.023 12.123 1.00 89.50 201 HIS A CA 1
ATOM 1574 C C . HIS A 1 201 ? -5.561 9.355 11.402 1.00 89.50 201 HIS A C 1
ATOM 1576 O O . HIS A 1 201 ? -6.291 10.248 11.816 1.00 89.50 201 HIS A O 1
ATOM 1582 N N . MET A 1 202 ? -5.918 8.583 10.372 1.00 87.69 202 MET A N 1
ATOM 1583 C CA . MET A 1 202 ? -7.182 8.766 9.650 1.00 87.69 202 MET A CA 1
ATOM 1584 C C . MET A 1 202 ? -8.429 8.541 10.512 1.00 87.69 202 MET A C 1
ATOM 1586 O O . MET A 1 202 ? -9.480 9.113 10.228 1.00 87.69 202 MET A O 1
ATOM 1590 N N . CYS A 1 203 ? -8.343 7.692 11.535 1.00 87.00 203 CYS A N 1
ATOM 1591 C CA . CYS A 1 203 ? -9.442 7.465 12.470 1.00 87.00 203 CYS A CA 1
ATOM 1592 C C . CYS A 1 203 ? -9.635 8.631 13.451 1.00 87.00 203 CYS A C 1
ATOM 1594 O O . CYS A 1 203 ? -10.730 8.776 13.989 1.00 87.00 203 CYS A O 1
ATOM 1596 N N . GLY A 1 204 ? -8.604 9.453 13.674 1.00 83.12 204 GLY A N 1
ATOM 1597 C CA . GLY A 1 204 ? -8.690 10.667 14.490 1.00 83.12 204 GLY A CA 1
ATOM 1598 C C . GLY A 1 204 ? -9.353 11.850 13.777 1.00 83.12 204 GLY A C 1
ATOM 1599 O O . GLY A 1 204 ? -9.895 12.732 14.437 1.00 83.12 204 GLY A O 1
ATOM 1600 N N . ASP A 1 205 ? -9.364 11.856 12.442 1.00 85.12 205 ASP A N 1
ATOM 1601 C CA . ASP A 1 205 ? -9.977 12.921 11.647 1.00 85.12 205 ASP A CA 1
ATOM 1602 C C . ASP A 1 205 ? -11.504 12.748 11.559 1.00 85.12 205 ASP A C 1
ATOM 1604 O O . ASP A 1 205 ? -11.987 11.845 10.872 1.00 85.12 205 ASP A O 1
ATOM 1608 N N . ASP A 1 206 ? -12.286 13.657 12.154 1.00 77.19 206 ASP A N 1
ATOM 1609 C CA . ASP A 1 206 ? -13.764 13.594 12.217 1.00 77.19 206 ASP A CA 1
ATOM 1610 C C . ASP A 1 206 ? -14.435 13.274 10.867 1.00 77.19 206 ASP A C 1
ATOM 1612 O O . ASP A 1 206 ? -15.387 12.498 10.781 1.00 77.19 206 ASP A O 1
ATOM 1616 N N . SER A 1 207 ? -13.913 13.826 9.768 1.00 82.06 207 SER A N 1
ATOM 1617 C CA . SER A 1 207 ? -14.509 13.636 8.440 1.00 82.06 207 SER A CA 1
ATOM 1618 C C . SER A 1 207 ? -14.249 12.261 7.805 1.00 82.06 207 SER A C 1
ATOM 1620 O O . SER A 1 207 ? -14.896 11.917 6.811 1.00 82.06 207 SER A O 1
ATOM 1622 N N . ARG A 1 208 ? -13.283 11.501 8.336 1.00 82.00 208 ARG A N 1
ATOM 1623 C CA . ARG A 1 208 ? -12.791 10.209 7.816 1.00 82.00 208 ARG A CA 1
ATOM 1624 C C . ARG A 1 208 ? -12.924 9.079 8.837 1.00 82.00 208 ARG A C 1
ATOM 1626 O O . ARG A 1 208 ? -12.879 7.913 8.443 1.00 82.00 208 ARG A O 1
ATOM 1633 N N . ALA A 1 209 ? -13.148 9.415 10.105 1.00 85.50 209 ALA A N 1
ATOM 1634 C CA . ALA A 1 209 ? -13.211 8.489 11.222 1.00 85.50 209 ALA A CA 1
ATOM 1635 C C . ALA A 1 209 ? -14.205 7.347 10.999 1.00 85.50 209 ALA A C 1
ATOM 1637 O O . ALA A 1 209 ? -13.883 6.191 11.253 1.00 85.50 209 ALA A O 1
ATOM 1638 N N . SER A 1 210 ? -15.389 7.632 10.451 1.00 87.25 210 SER A N 1
ATOM 1639 C CA . SER A 1 210 ? -16.403 6.603 10.181 1.00 87.25 210 SER A CA 1
ATOM 1640 C C . SER A 1 210 ? -15.903 5.504 9.235 1.00 87.25 210 SER A C 1
ATOM 1642 O O . SER A 1 210 ? -16.129 4.317 9.483 1.00 87.25 210 SER A O 1
ATOM 1644 N N . MET A 1 211 ? -15.184 5.885 8.178 1.00 88.75 211 MET A N 1
ATOM 1645 C CA . MET A 1 211 ? -14.606 4.960 7.206 1.00 88.75 211 MET A CA 1
ATOM 1646 C C . MET A 1 211 ? -13.377 4.249 7.778 1.00 88.75 211 MET A C 1
ATOM 1648 O O . MET A 1 211 ? -13.291 3.027 7.669 1.00 88.75 211 MET A O 1
ATOM 1652 N N . GLY A 1 212 ? -12.472 4.979 8.438 1.00 89.50 212 GLY A N 1
ATOM 1653 C CA . GLY A 1 212 ? -11.271 4.409 9.056 1.00 89.50 212 GLY A CA 1
ATOM 1654 C C . GLY A 1 212 ? -11.600 3.362 10.126 1.00 89.50 212 GLY A C 1
ATOM 1655 O O . GLY A 1 212 ? -11.064 2.254 10.092 1.00 89.50 212 GLY A O 1
ATOM 1656 N N . LEU A 1 213 ? -12.559 3.658 11.009 1.00 90.75 213 LEU A N 1
ATOM 1657 C CA . LEU A 1 213 ? -13.024 2.734 12.048 1.00 90.75 213 LEU A CA 1
ATOM 1658 C C . LEU A 1 213 ? -13.723 1.504 11.454 1.00 90.75 213 LEU A C 1
ATOM 1660 O O . LEU A 1 213 ? -13.524 0.392 11.941 1.00 90.75 213 LEU A O 1
ATOM 1664 N N . SER A 1 214 ? -14.507 1.677 10.383 1.00 90.94 214 SER A N 1
ATOM 1665 C CA . SER A 1 214 ? -15.103 0.548 9.657 1.00 90.94 214 SER A CA 1
ATOM 1666 C C . SER A 1 214 ? -14.035 -0.321 8.984 1.00 90.94 214 SER A C 1
ATOM 1668 O O . SER A 1 214 ? -14.131 -1.547 9.019 1.00 90.94 214 SER A O 1
ATOM 1670 N N . LEU A 1 215 ? -12.987 0.288 8.422 1.00 92.38 215 LEU A N 1
ATOM 1671 C CA . LEU A 1 215 ? -11.860 -0.433 7.835 1.00 92.38 215 LEU A CA 1
ATOM 1672 C C . LEU A 1 215 ? -11.055 -1.196 8.898 1.00 92.38 215 LEU A C 1
ATOM 1674 O O . LEU A 1 215 ? -10.704 -2.351 8.669 1.00 92.38 215 LEU A O 1
ATOM 1678 N N . LEU A 1 216 ? -10.807 -0.600 10.069 1.00 91.44 216 LEU A N 1
ATOM 1679 C CA . LEU A 1 216 ? -10.175 -1.289 11.201 1.00 91.44 216 LEU A CA 1
ATOM 1680 C C . LEU A 1 216 ? -10.999 -2.498 11.650 1.00 91.44 216 LEU A C 1
ATOM 1682 O O . LEU A 1 216 ? -10.451 -3.589 11.784 1.00 91.44 216 LEU A O 1
ATOM 1686 N N . GLN A 1 217 ? -12.314 -2.334 11.815 1.00 91.38 217 GLN A N 1
ATOM 1687 C CA . GLN A 1 217 ? -13.223 -3.434 12.149 1.00 91.38 217 GLN A CA 1
ATOM 1688 C C . GLN A 1 217 ? -13.134 -4.565 11.111 1.00 91.38 217 GLN A C 1
ATOM 1690 O O . GLN A 1 217 ? -12.995 -5.739 11.451 1.00 91.38 217 GLN A O 1
ATOM 1695 N N . ASP A 1 218 ? -13.148 -4.212 9.828 1.00 91.44 218 ASP A N 1
ATOM 1696 C CA . ASP A 1 218 ? -13.006 -5.157 8.726 1.00 91.44 218 ASP A CA 1
ATOM 1697 C C . ASP A 1 218 ? -11.657 -5.892 8.717 1.00 91.44 218 ASP A C 1
ATOM 1699 O O . ASP A 1 218 ? -11.603 -7.068 8.346 1.00 91.44 218 ASP A O 1
ATOM 1703 N N . LEU A 1 219 ? -10.570 -5.222 9.108 1.00 90.94 219 LEU A N 1
ATOM 1704 C CA . LEU A 1 219 ? -9.240 -5.824 9.228 1.00 90.94 219 LEU A CA 1
ATOM 1705 C C . LEU A 1 219 ? -9.169 -6.815 10.392 1.00 90.94 219 LEU A C 1
ATOM 1707 O O . LEU A 1 219 ? -8.598 -7.891 10.220 1.00 90.94 219 LEU A O 1
ATOM 1711 N N . VAL A 1 220 ? -9.794 -6.497 11.531 1.00 91.12 220 VAL A N 1
ATOM 1712 C CA . VAL A 1 220 ? -9.934 -7.414 12.677 1.00 91.12 220 VAL A CA 1
ATOM 1713 C C . VAL A 1 220 ? -10.628 -8.707 12.233 1.00 91.12 220 VAL A C 1
ATOM 1715 O O . VAL A 1 220 ? -10.137 -9.793 12.526 1.00 91.12 220 VAL A O 1
ATOM 1718 N N . ILE A 1 221 ? -11.721 -8.601 11.469 1.00 89.69 221 ILE A N 1
ATOM 1719 C CA . ILE A 1 221 ? -12.511 -9.762 11.021 1.00 89.69 221 ILE A CA 1
ATOM 1720 C C . ILE A 1 221 ? -11.779 -10.569 9.943 1.00 89.69 221 ILE A C 1
ATOM 1722 O O . ILE A 1 221 ? -11.730 -11.795 10.001 1.00 89.69 221 ILE A O 1
ATOM 1726 N N . ARG A 1 222 ? -11.232 -9.902 8.919 1.00 88.50 222 ARG A N 1
ATOM 1727 C CA . ARG A 1 222 ? -10.661 -10.586 7.747 1.00 88.50 222 ARG A CA 1
ATOM 1728 C C . ARG A 1 222 ? -9.226 -11.065 7.941 1.00 88.50 222 ARG A C 1
ATOM 1730 O O . ARG A 1 222 ? -8.751 -11.844 7.117 1.00 88.50 222 ARG A O 1
ATOM 1737 N N . ARG A 1 223 ? -8.524 -10.626 8.993 1.00 87.00 223 ARG A N 1
ATOM 1738 C CA . ARG A 1 223 ? -7.126 -11.013 9.258 1.00 87.00 223 ARG A CA 1
ATOM 1739 C C . ARG A 1 223 ? -6.908 -11.513 10.695 1.00 87.00 223 ARG A C 1
ATOM 1741 O O . ARG A 1 223 ? -6.180 -10.863 11.452 1.00 87.00 223 ARG A O 1
ATOM 1748 N N . PRO A 1 224 ? -7.407 -12.720 11.040 1.00 84.12 224 PRO A N 1
ATOM 1749 C CA . PRO A 1 224 ? -7.210 -13.332 12.360 1.00 84.12 224 PRO A CA 1
ATOM 1750 C C . PRO A 1 224 ? -5.757 -13.343 12.883 1.00 84.12 224 PRO A C 1
ATOM 1752 O O . PRO A 1 224 ? -5.556 -13.032 14.055 1.00 84.12 224 PRO A O 1
ATOM 1755 N N . PRO A 1 225 ? -4.708 -13.592 12.060 1.00 84.31 225 PRO A N 1
ATOM 1756 C CA . PRO A 1 225 ? -3.330 -13.675 12.561 1.00 84.31 225 PRO A CA 1
ATOM 1757 C C . PRO A 1 225 ? -2.808 -12.403 13.240 1.00 84.31 225 PRO A C 1
ATOM 1759 O O . PRO A 1 225 ? -1.890 -12.472 14.051 1.00 84.31 225 PRO A O 1
ATOM 1762 N N . ARG A 1 226 ? -3.358 -11.231 12.895 1.00 84.62 226 ARG A N 1
ATOM 1763 C CA . ARG A 1 226 ? -2.960 -9.927 13.457 1.00 84.62 226 ARG A CA 1
ATOM 1764 C C . ARG A 1 226 ? -4.137 -9.170 14.061 1.00 84.62 226 ARG A C 1
ATOM 1766 O O . ARG A 1 226 ? -4.079 -7.953 14.222 1.00 84.62 226 ARG A O 1
ATOM 1773 N N . GLN A 1 227 ? -5.187 -9.901 14.425 1.00 86.75 227 GLN A N 1
ATOM 1774 C CA . GLN A 1 227 ? -6.415 -9.349 14.979 1.00 86.75 227 GLN A CA 1
ATOM 1775 C C . GLN A 1 227 ? -6.143 -8.438 16.181 1.00 86.75 227 GLN A C 1
ATOM 1777 O O . GLN A 1 227 ? -6.672 -7.333 16.237 1.00 86.75 227 GLN A O 1
ATOM 1782 N N . LEU A 1 228 ? -5.267 -8.861 17.100 1.00 88.12 228 LEU A N 1
ATOM 1783 C CA . LEU A 1 228 ? -4.930 -8.096 18.304 1.00 88.12 228 LEU A CA 1
ATOM 1784 C C . LEU A 1 228 ? -4.303 -6.732 17.990 1.00 88.12 228 LEU A C 1
ATOM 1786 O O . LEU A 1 228 ? -4.605 -5.756 18.668 1.00 88.12 228 LEU A O 1
ATOM 1790 N N . THR A 1 229 ? -3.470 -6.632 16.949 1.00 89.31 229 THR A N 1
ATOM 1791 C CA . THR A 1 229 ? -2.853 -5.357 16.551 1.00 89.31 229 THR A CA 1
ATOM 1792 C C . THR A 1 229 ? -3.917 -4.346 16.123 1.00 89.31 229 THR A C 1
ATOM 1794 O O . THR A 1 229 ? -3.902 -3.203 16.574 1.00 89.31 229 THR A O 1
ATOM 1797 N N . PHE A 1 230 ? -4.870 -4.774 15.292 1.00 90.00 230 PHE A N 1
ATOM 1798 C CA . PHE A 1 230 ? -5.944 -3.905 14.804 1.00 90.00 230 PHE A CA 1
ATOM 1799 C C . PHE A 1 230 ? -7.012 -3.640 15.869 1.00 90.00 230 PHE A C 1
ATOM 1801 O O . PHE A 1 230 ? -7.555 -2.541 15.924 1.00 90.00 230 PHE A O 1
ATOM 1808 N N . LEU A 1 231 ? -7.275 -4.608 16.750 1.00 90.00 231 LEU A N 1
ATOM 1809 C CA . LEU A 1 231 ? -8.178 -4.432 17.882 1.00 90.00 231 LEU A CA 1
ATOM 1810 C C . LEU A 1 231 ? -7.627 -3.397 18.865 1.00 90.00 231 LEU A C 1
ATOM 1812 O O . LEU A 1 231 ? -8.361 -2.508 19.276 1.00 90.00 231 LEU A O 1
ATOM 1816 N N . ASN A 1 232 ? -6.333 -3.458 19.190 1.00 90.81 232 ASN A N 1
ATOM 1817 C CA . ASN A 1 232 ? -5.693 -2.458 20.044 1.00 90.81 232 ASN A CA 1
ATOM 1818 C C . ASN A 1 232 ? -5.760 -1.057 19.420 1.00 90.81 232 ASN A C 1
ATOM 1820 O O . ASN A 1 232 ? -6.063 -0.098 20.123 1.00 90.81 232 ASN A O 1
ATOM 1824 N N . ALA A 1 233 ? -5.549 -0.945 18.103 1.00 88.88 233 ALA A N 1
ATOM 1825 C CA . ALA A 1 233 ? -5.730 0.316 17.383 1.00 88.88 233 ALA A CA 1
ATOM 1826 C C . ALA A 1 233 ? -7.181 0.825 17.465 1.00 88.88 233 ALA A C 1
ATOM 1828 O O . ALA A 1 233 ? -7.407 2.003 17.704 1.00 88.88 233 ALA A O 1
ATOM 1829 N N . LEU A 1 234 ? -8.177 -0.057 17.330 1.00 89.81 234 LEU A N 1
ATOM 1830 C CA . LEU A 1 234 ? -9.588 0.313 17.463 1.00 89.81 234 LEU A CA 1
ATOM 1831 C C . LEU A 1 234 ? -9.937 0.766 18.893 1.00 89.81 234 LEU A C 1
ATOM 1833 O O . LEU A 1 234 ? -10.655 1.750 19.069 1.00 89.81 234 LEU A O 1
ATOM 1837 N N . LEU A 1 235 ? -9.414 0.071 19.907 1.00 89.94 235 LEU A N 1
ATOM 1838 C CA . LEU A 1 235 ? -9.628 0.388 21.321 1.00 89.94 235 LEU A CA 1
ATOM 1839 C C . LEU A 1 235 ? -9.043 1.753 21.699 1.00 89.94 235 LEU A C 1
ATOM 1841 O O . LEU A 1 235 ? -9.669 2.480 22.465 1.00 89.94 235 LEU A O 1
ATOM 1845 N N . GLU A 1 236 ? -7.909 2.143 21.119 1.00 89.50 236 GLU A N 1
ATOM 1846 C CA . GLU A 1 236 ? -7.308 3.471 21.305 1.00 89.50 236 GLU A CA 1
ATOM 1847 C C . GLU A 1 236 ? -8.300 4.604 20.966 1.00 89.50 236 GLU A C 1
ATOM 1849 O O . GLU A 1 236 ? -8.413 5.588 21.698 1.00 89.50 236 GLU A O 1
ATOM 1854 N N . HIS A 1 237 ? -9.127 4.420 19.932 1.00 88.44 237 HIS A N 1
ATOM 1855 C CA . HIS A 1 237 ? -10.138 5.400 19.520 1.00 88.44 237 HIS A CA 1
ATOM 1856 C C . HIS A 1 237 ? -11.422 5.391 20.376 1.00 88.44 237 HIS A C 1
ATOM 1858 O O . HIS A 1 237 ? -12.228 6.319 20.289 1.00 88.44 237 HIS A O 1
ATOM 1864 N N . THR A 1 238 ? -11.623 4.408 21.262 1.00 88.38 238 THR A N 1
ATOM 1865 C CA . THR A 1 238 ? -12.774 4.391 22.197 1.00 88.38 238 THR A CA 1
ATOM 1866 C C . THR A 1 238 ? -12.659 5.419 23.324 1.00 88.38 238 THR A C 1
ATOM 1868 O O . THR A 1 238 ? -13.642 5.692 24.011 1.00 88.38 238 THR A O 1
ATOM 1871 N N . ALA A 1 239 ? -11.483 6.026 23.489 1.00 88.56 239 ALA A N 1
ATOM 1872 C CA . ALA A 1 239 ? -11.230 7.114 24.429 1.00 88.56 239 ALA A CA 1
ATOM 1873 C C . ALA A 1 239 ? -11.021 8.475 23.731 1.00 88.56 239 ALA A C 1
ATOM 1875 O O . ALA A 1 239 ? -10.564 9.421 24.366 1.00 88.56 239 ALA A O 1
ATOM 1876 N N . HIS A 1 240 ? -11.355 8.595 22.438 1.00 88.81 240 HIS A N 1
ATOM 1877 C CA . HIS A 1 240 ? -11.103 9.809 21.652 1.00 88.81 240 HIS A CA 1
ATOM 1878 C C . HIS A 1 240 ? -11.908 11.024 22.146 1.00 88.81 240 HIS A C 1
ATOM 1880 O O . HIS A 1 240 ? -13.033 10.875 22.633 1.00 88.81 240 HIS A O 1
ATOM 1886 N N . GLU A 1 241 ? -11.370 12.239 21.989 1.00 85.44 241 GLU A N 1
ATOM 1887 C CA . GLU A 1 241 ? -11.997 13.484 22.470 1.00 85.44 241 GLU A CA 1
ATOM 1888 C C . GLU A 1 241 ? -13.369 13.733 21.823 1.00 85.44 241 GLU A C 1
ATOM 1890 O O . GLU A 1 241 ? -14.333 14.085 22.508 1.00 85.44 241 GLU A O 1
ATOM 1895 N N . HIS A 1 242 ? -13.490 13.439 20.528 1.00 85.88 242 HIS A N 1
ATOM 1896 C CA . HIS A 1 242 ? -14.727 13.586 19.763 1.00 85.88 242 HIS A CA 1
ATOM 1897 C C . HIS A 1 242 ? -15.739 12.467 20.046 1.00 85.88 242 HIS A C 1
ATOM 1899 O O . HIS A 1 242 ? -15.450 11.277 19.895 1.00 85.88 242 HIS A O 1
ATOM 1905 N N . LEU A 1 243 ? -16.966 12.854 20.416 1.00 86.25 243 LEU A N 1
ATOM 1906 C CA . LEU A 1 243 ? -18.040 11.927 20.791 1.00 86.25 243 LEU A CA 1
ATOM 1907 C C . LEU A 1 243 ? -18.470 11.006 19.640 1.00 86.25 243 LEU A C 1
ATOM 1909 O O . LEU A 1 243 ? -18.791 9.844 19.888 1.00 86.25 243 LEU A O 1
ATOM 1913 N N . GLU A 1 244 ? -18.483 11.499 18.400 1.00 85.56 244 GLU A N 1
ATOM 1914 C CA . GLU A 1 244 ? -18.913 10.718 17.231 1.00 85.56 244 GLU A CA 1
ATOM 1915 C C . GLU A 1 244 ? -17.943 9.571 16.933 1.00 85.56 244 GLU A C 1
ATOM 1917 O O . GLU A 1 244 ? -18.359 8.414 16.837 1.00 85.56 244 GLU A O 1
ATOM 1922 N N . VAL A 1 245 ? -16.642 9.879 16.887 1.00 87.38 245 VAL A N 1
ATOM 1923 C CA . VAL A 1 245 ? -15.556 8.898 16.734 1.00 87.38 245 VAL A CA 1
ATOM 1924 C C . VAL A 1 245 ? -15.624 7.860 17.849 1.00 87.38 245 VAL A C 1
ATOM 1926 O O . VAL A 1 245 ? -15.621 6.657 17.587 1.00 87.38 245 VAL A O 1
ATOM 1929 N N . ARG A 1 246 ? -15.784 8.322 19.094 1.00 90.62 246 ARG A N 1
ATOM 1930 C CA . ARG A 1 246 ? -15.872 7.464 20.278 1.00 90.62 246 ARG A CA 1
ATOM 1931 C C . ARG A 1 246 ? -17.057 6.507 20.221 1.00 90.62 246 ARG A C 1
ATOM 1933 O O . ARG A 1 246 ? -16.897 5.305 20.413 1.00 90.62 246 ARG A O 1
ATOM 1940 N N . SER A 1 247 ? -18.243 7.040 19.938 1.00 88.12 247 SER A N 1
ATOM 1941 C CA . SER A 1 247 ? -19.482 6.261 19.869 1.00 88.12 247 SER A CA 1
ATOM 1942 C C . SER A 1 247 ? -19.402 5.219 18.759 1.00 88.12 247 SER A C 1
ATOM 1944 O O . SER A 1 247 ? -19.803 4.073 18.961 1.00 88.12 247 SER A O 1
ATOM 1946 N N . LYS A 1 248 ? -18.819 5.582 17.607 1.00 88.31 248 LYS A N 1
ATOM 1947 C CA . LYS A 1 248 ? -18.639 4.648 16.497 1.00 88.31 248 LYS A CA 1
ATOM 1948 C C . LYS A 1 248 ? -17.603 3.569 16.804 1.00 88.31 248 LYS A C 1
ATOM 1950 O O . LYS A 1 248 ? -17.852 2.408 16.495 1.00 88.31 248 LYS A O 1
ATOM 1955 N N . ALA A 1 249 ? -16.486 3.917 17.441 1.00 89.69 249 ALA A N 1
ATOM 1956 C CA . ALA A 1 249 ? -15.473 2.952 17.860 1.00 89.69 249 ALA A CA 1
ATOM 1957 C C . ALA A 1 249 ? -16.048 1.936 18.860 1.00 89.69 249 ALA A C 1
ATOM 1959 O O . ALA A 1 249 ? -15.880 0.733 18.671 1.00 89.69 249 ALA A O 1
ATOM 1960 N N . ILE A 1 250 ? -16.797 2.403 19.869 1.00 91.44 250 ILE A N 1
ATOM 1961 C CA . ILE A 1 250 ? -17.482 1.535 20.841 1.00 91.44 250 ILE A CA 1
ATOM 1962 C C . ILE A 1 250 ? -18.476 0.615 20.129 1.00 91.44 250 ILE A C 1
ATOM 1964 O O . ILE A 1 250 ? -18.461 -0.587 20.377 1.00 91.44 250 ILE A O 1
ATOM 1968 N N . GLN A 1 251 ? -19.290 1.146 19.210 1.00 90.75 251 GLN A N 1
ATOM 1969 C CA . GLN A 1 251 ? -20.214 0.331 18.419 1.00 90.75 251 GLN A CA 1
ATOM 1970 C C . GLN A 1 251 ? -19.472 -0.780 17.662 1.00 90.75 251 GLN A C 1
ATOM 1972 O O . GLN A 1 251 ? -19.868 -1.938 17.745 1.00 90.75 251 GLN A O 1
ATOM 1977 N N . CYS A 1 252 ? -18.377 -0.451 16.969 1.00 88.25 252 CYS A N 1
ATOM 1978 C CA . CYS A 1 252 ? -17.584 -1.441 16.241 1.00 88.25 252 CYS A CA 1
ATOM 1979 C C . CYS A 1 252 ? -17.026 -2.532 17.169 1.00 88.25 252 CYS A C 1
ATOM 1981 O O . CYS A 1 252 ? -17.009 -3.698 16.783 1.00 88.25 252 CYS A O 1
ATOM 1983 N N . VAL A 1 253 ? -16.575 -2.175 18.378 1.00 89.69 253 VAL A N 1
ATOM 1984 C CA . VAL A 1 253 ? -16.056 -3.132 19.373 1.00 89.69 253 VAL A CA 1
ATOM 1985 C C . VAL A 1 253 ? -17.163 -4.038 19.911 1.00 89.69 253 VAL A C 1
ATOM 1987 O O . VAL A 1 253 ? -16.950 -5.242 20.010 1.00 89.69 253 VAL A O 1
ATOM 1990 N N . VAL A 1 254 ? -18.344 -3.492 20.214 1.00 90.12 254 VAL A N 1
ATOM 1991 C CA . VAL A 1 254 ? -19.507 -4.285 20.648 1.00 90.12 254 VAL A CA 1
ATOM 1992 C C . VAL A 1 254 ? -19.919 -5.267 19.551 1.00 90.12 254 VAL A C 1
ATOM 1994 O O . VAL A 1 254 ? -20.038 -6.455 19.816 1.00 90.12 254 VAL A O 1
ATOM 1997 N N . GLU A 1 255 ? -20.012 -4.812 18.299 1.00 88.50 255 GLU A N 1
ATOM 1998 C CA . GLU A 1 255 ? -20.318 -5.676 17.149 1.00 88.50 255 GLU A CA 1
ATOM 1999 C C . GLU A 1 255 ? -19.273 -6.787 16.935 1.00 88.50 255 GLU A C 1
ATOM 2001 O O . GLU A 1 255 ? -19.608 -7.873 16.461 1.00 88.50 255 GLU A O 1
ATOM 2006 N N . LEU A 1 256 ? -18.001 -6.528 17.257 1.00 87.31 256 LEU A N 1
ATOM 2007 C CA . LEU A 1 256 ? -16.939 -7.538 17.215 1.00 87.31 256 LEU A CA 1
ATOM 2008 C C . LEU A 1 256 ? -17.049 -8.539 18.369 1.00 87.31 256 LEU A C 1
ATOM 2010 O O . LEU A 1 256 ? -16.775 -9.717 18.159 1.00 87.31 256 LEU A O 1
ATOM 2014 N N . TYR A 1 257 ? -17.438 -8.082 19.561 1.00 86.56 257 TYR A N 1
ATOM 2015 C CA . TYR A 1 257 ? -17.641 -8.929 20.736 1.00 86.56 257 TYR A CA 1
ATOM 2016 C C . TYR A 1 257 ? -18.858 -9.843 20.572 1.00 86.56 257 TYR A C 1
ATOM 2018 O O . TYR A 1 257 ? -18.743 -11.044 20.785 1.00 86.56 257 TYR A O 1
ATOM 2026 N N . ASP A 1 258 ? -19.986 -9.304 20.104 1.00 86.50 258 ASP A N 1
ATOM 2027 C CA . ASP A 1 258 ? -21.221 -10.063 19.855 1.00 86.50 258 ASP A CA 1
ATOM 2028 C C . ASP A 1 258 ? -21.055 -11.117 18.748 1.00 86.50 258 ASP A C 1
ATOM 2030 O O . ASP A 1 258 ? -21.814 -12.079 18.669 1.00 86.50 258 ASP A O 1
ATOM 2034 N N . ARG A 1 259 ? -20.058 -10.937 17.875 1.00 78.94 259 ARG A N 1
ATOM 2035 C CA . ARG A 1 259 ? -19.659 -11.915 16.855 1.00 78.94 259 ARG A CA 1
ATOM 2036 C C . ARG A 1 259 ? -18.716 -13.001 17.362 1.00 78.94 259 ARG A C 1
ATOM 2038 O O . ARG A 1 259 ? -18.429 -13.913 16.591 1.00 78.94 259 ARG A O 1
ATOM 2045 N N . GLY A 1 260 ? -18.182 -12.867 18.571 1.00 64.88 260 GLY A N 1
ATOM 2046 C CA . GLY A 1 260 ? -17.224 -13.805 19.136 1.00 64.88 260 GLY A CA 1
ATOM 2047 C C . GLY A 1 260 ? -17.864 -15.148 19.484 1.00 64.88 260 GLY A C 1
ATOM 2048 O O . GLY A 1 260 ? -18.276 -15.332 20.624 1.00 64.88 260 GLY A O 1
ATOM 2049 N N . ASP A 1 261 ? -17.877 -16.055 18.503 1.00 43.44 261 ASP A N 1
ATOM 2050 C CA . ASP A 1 261 ? -17.783 -17.520 18.635 1.00 43.44 261 ASP A CA 1
ATOM 2051 C C . ASP A 1 261 ? -16.471 -17.991 17.976 1.00 43.44 261 ASP A C 1
ATOM 2053 O O . ASP A 1 261 ? -16.203 -17.577 16.819 1.00 43.44 261 ASP A O 1
#

Sequence (261 aa):
MSSMEAEDDQVASTKSSVLNVVSGMMEDDSLATKTTLLPAGTSVKPVKQRIKTLKLSEITRPLDVETTDRMLTGSIHRILRAEREAAFGGVSSIRHKMITTIASTFNKLVREEVLVYLLEDLKTRLDLGLAWLYEEYSYMQGFNRVPSFLKKDQSPDSGYNKLLCSLAQGLTDSKDKDFLLKRLYLEAPLITEEATDLLKHMCGDDSRASMGLSLLQDLVIRRPPRQLTFLNALLEHTAHEHLEVRSKAIQCVVELYDRGD

pLDDT: mean 76.79, std 19.76, range [27.78, 93.56]